Protein AF-A0A817RXG2-F1 (afdb_monomer_lite)

Structure (mmCIF, N/CA/C/O backbone):
data_AF-A0A817RXG2-F1
#
_entry.id   AF-A0A817RXG2-F1
#
loop_
_atom_site.group_PDB
_atom_site.id
_atom_site.type_symbol
_atom_site.label_atom_id
_atom_site.label_alt_id
_atom_site.label_comp_id
_atom_site.label_asym_id
_atom_site.label_entity_id
_atom_site.label_seq_id
_atom_site.pdbx_PDB_ins_code
_atom_site.Cartn_x
_atom_site.Cartn_y
_atom_site.Cartn_z
_atom_site.occupancy
_atom_site.B_iso_or_equiv
_atom_site.auth_seq_id
_atom_site.auth_comp_id
_atom_site.auth_asym_id
_atom_site.auth_atom_id
_atom_site.pdbx_PDB_model_num
ATOM 1 N N . MET A 1 1 ? -12.664 -17.438 9.287 1.00 63.66 1 MET A N 1
ATOM 2 C CA . MET A 1 1 ? -13.249 -16.472 10.241 1.00 63.66 1 MET A CA 1
ATOM 3 C C . MET A 1 1 ? -12.431 -15.195 10.134 1.00 63.66 1 MET A C 1
ATOM 5 O O . MET A 1 1 ? -11.233 -15.250 10.332 1.00 63.66 1 MET A O 1
ATOM 9 N N . SER A 1 2 ? -13.002 -14.074 9.716 1.00 70.88 2 SER A N 1
ATOM 10 C CA . SER A 1 2 ? -12.225 -12.844 9.465 1.00 70.88 2 SER A CA 1
ATOM 11 C C . SER A 1 2 ? -11.629 -12.219 10.737 1.00 70.88 2 SER A C 1
ATOM 13 O O . SER A 1 2 ? -12.111 -12.472 11.840 1.00 70.88 2 SER A O 1
ATOM 15 N N . VAL A 1 3 ? -10.661 -11.304 10.587 1.00 73.81 3 VAL A N 1
ATOM 16 C CA . VAL A 1 3 ? -10.148 -10.467 11.698 1.00 73.81 3 VAL A CA 1
ATOM 17 C C . VAL A 1 3 ? -11.273 -9.735 12.415 1.00 73.81 3 VAL A C 1
ATOM 19 O O . VAL A 1 3 ? -11.283 -9.649 13.637 1.00 73.81 3 VAL A O 1
ATOM 22 N N . VAL A 1 4 ? -12.250 -9.228 11.665 1.00 73.88 4 VAL A N 1
ATOM 23 C CA . VAL A 1 4 ? -13.383 -8.489 12.227 1.00 73.88 4 VAL A CA 1
ATOM 24 C C . VAL A 1 4 ? -14.253 -9.406 13.085 1.00 73.88 4 VAL A C 1
ATOM 26 O O . VAL A 1 4 ? -14.664 -9.011 14.171 1.00 73.88 4 VAL A O 1
ATOM 29 N N . GLU A 1 5 ? -14.492 -10.642 12.647 1.00 74.94 5 GLU A N 1
ATOM 30 C CA . GLU A 1 5 ? -15.204 -11.657 13.436 1.00 74.94 5 GLU A CA 1
ATOM 31 C C . GLU A 1 5 ? -14.420 -12.036 14.692 1.00 74.94 5 GLU A C 1
ATOM 33 O O . GLU A 1 5 ? -14.991 -12.050 15.774 1.00 74.94 5 GLU A O 1
ATOM 38 N N . ILE A 1 6 ? -13.107 -12.242 14.579 1.00 72.88 6 ILE A N 1
ATOM 39 C CA . ILE A 1 6 ? -12.231 -12.563 15.715 1.00 72.88 6 ILE A CA 1
ATOM 40 C C . ILE A 1 6 ? -12.265 -11.451 16.774 1.00 72.88 6 ILE A C 1
ATOM 42 O O . ILE A 1 6 ? -12.406 -11.724 17.966 1.00 72.88 6 ILE A O 1
ATOM 46 N N . LEU A 1 7 ? -12.169 -10.191 16.342 1.00 73.56 7 LEU A N 1
ATOM 47 C CA . LEU A 1 7 ? -12.175 -9.037 17.240 1.00 73.56 7 LEU A CA 1
ATOM 48 C C . LEU A 1 7 ? -13.570 -8.757 17.831 1.00 73.56 7 LEU A C 1
ATOM 50 O O . LEU A 1 7 ? -13.678 -8.350 18.990 1.00 73.56 7 LEU A O 1
ATOM 54 N N . SER A 1 8 ? -14.637 -8.977 17.054 1.00 70.50 8 SER A N 1
ATOM 55 C CA . SER A 1 8 ? -16.028 -8.726 17.473 1.00 70.50 8 SER A CA 1
ATOM 56 C C . SER A 1 8 ? -16.615 -9.825 18.356 1.00 70.50 8 SER A C 1
ATOM 58 O O . SER A 1 8 ? -17.415 -9.521 19.236 1.00 70.50 8 SER A O 1
ATOM 60 N N . GLN A 1 9 ? -16.189 -11.079 18.182 1.00 66.94 9 GLN A N 1
ATOM 61 C CA . GLN A 1 9 ? -16.577 -12.193 19.053 1.00 66.94 9 GLN A CA 1
ATOM 62 C C . GLN A 1 9 ? -15.950 -12.102 20.444 1.00 66.94 9 GLN A C 1
ATOM 64 O O . GLN A 1 9 ? -16.312 -12.882 21.320 1.00 66.94 9 GLN A O 1
ATOM 69 N N . GLY A 1 10 ? -15.049 -11.137 20.660 1.00 55.47 10 GLY A N 1
ATOM 70 C CA . GLY A 1 10 ? -14.578 -10.778 21.983 1.00 55.47 10 GLY A CA 1
ATOM 71 C C . GLY A 1 10 ? -14.033 -11.983 22.730 1.00 55.47 10 GLY A C 1
ATOM 72 O O . GLY A 1 10 ? -14.459 -12.253 23.852 1.00 55.47 10 GLY A O 1
ATOM 73 N N . THR A 1 11 ? -13.093 -12.722 22.129 1.00 51.00 11 THR A N 1
ATOM 74 C CA . THR A 1 11 ? -12.306 -13.647 22.943 1.00 51.00 11 THR A CA 1
ATOM 75 C C . THR A 1 11 ? -11.701 -12.800 24.059 1.00 51.00 11 THR A C 1
ATOM 77 O O . THR A 1 11 ? -10.964 -11.846 23.800 1.00 51.00 11 THR A O 1
ATOM 80 N N . HIS A 1 12 ? -12.083 -13.081 25.310 1.00 51.25 12 HIS A N 1
ATOM 81 C CA . HIS A 1 12 ? -11.651 -12.312 26.484 1.00 51.25 12 HIS A CA 1
ATOM 82 C C . HIS A 1 12 ? -10.134 -12.068 26.485 1.00 51.25 12 HIS A C 1
ATOM 84 O O . HIS A 1 12 ? -9.667 -11.038 26.956 1.00 51.25 12 HIS A O 1
ATOM 90 N N . TYR A 1 13 ? -9.392 -12.990 25.874 1.00 51.97 13 TYR A N 1
ATOM 91 C CA . TYR A 1 13 ? -7.957 -12.945 25.663 1.00 51.97 13 TYR A CA 1
ATOM 92 C C . TYR A 1 13 ? -7.472 -11.789 24.765 1.00 51.97 13 TYR A C 1
ATOM 94 O O . TYR A 1 13 ? -6.512 -11.114 25.120 1.00 51.97 13 TYR A O 1
ATOM 102 N N . ILE A 1 14 ? -8.121 -11.495 23.629 1.00 57.84 14 ILE A N 1
ATOM 103 C CA . ILE A 1 14 ? -7.637 -10.451 22.702 1.00 57.84 14 ILE A CA 1
ATOM 104 C C . ILE A 1 14 ? -7.879 -9.050 23.270 1.00 57.84 14 ILE A C 1
ATOM 106 O O . ILE A 1 14 ? -6.982 -8.214 23.210 1.00 57.84 14 ILE A O 1
ATOM 110 N N . HIS A 1 15 ? -9.034 -8.804 23.898 1.00 60.81 15 HIS A N 1
ATOM 111 C CA . HIS A 1 15 ? -9.311 -7.519 24.565 1.00 60.81 15 HIS A CA 1
ATOM 112 C C . HIS A 1 15 ? -8.449 -7.297 25.816 1.00 60.81 15 HIS A C 1
ATOM 114 O O . HIS A 1 15 ? -8.195 -6.155 26.184 1.00 60.81 15 HIS A O 1
ATOM 120 N N . GLN A 1 16 ? -7.954 -8.367 26.449 1.00 57.22 16 GLN A N 1
ATOM 121 C CA . GLN A 1 16 ? -6.969 -8.272 27.534 1.00 57.22 16 GLN A CA 1
ATOM 122 C C . GLN A 1 16 ? -5.559 -7.924 27.032 1.00 57.22 16 GLN A C 1
ATOM 124 O O . GLN A 1 16 ? -4.793 -7.301 27.763 1.00 57.22 16 GLN A O 1
ATOM 129 N N . ILE A 1 17 ? -5.209 -8.310 25.800 1.00 58.75 17 ILE A N 1
ATOM 130 C CA . ILE A 1 17 ? -3.861 -8.129 25.236 1.00 58.75 17 ILE A CA 1
ATOM 131 C C . ILE A 1 17 ? -3.754 -6.855 24.392 1.00 58.75 17 ILE A C 1
ATOM 133 O O . ILE A 1 17 ? -2.687 -6.237 24.346 1.00 58.75 17 ILE A O 1
ATOM 137 N N . ILE A 1 18 ? -4.845 -6.455 23.735 1.00 67.25 18 ILE A N 1
ATOM 138 C CA . ILE A 1 18 ? -4.907 -5.276 22.870 1.00 67.25 18 ILE A CA 1
ATOM 139 C C . ILE A 1 18 ? -6.150 -4.431 23.206 1.00 67.25 18 ILE A C 1
ATOM 141 O O . ILE A 1 18 ? -7.104 -4.366 22.428 1.00 67.25 18 ILE A O 1
ATOM 145 N N . PRO A 1 19 ? -6.167 -3.784 24.384 1.00 60.75 19 PRO A N 1
ATOM 146 C CA . PRO A 1 19 ? -7.357 -3.125 24.922 1.00 60.75 19 PRO A CA 1
ATOM 147 C C . PRO A 1 19 ? -7.828 -1.900 24.120 1.00 60.75 19 PRO A C 1
ATOM 149 O O . PRO A 1 19 ? -8.935 -1.415 24.354 1.00 60.75 19 PRO A O 1
ATOM 152 N N . ALA A 1 20 ? -7.020 -1.381 23.188 1.00 66.00 20 ALA A N 1
ATOM 153 C CA . ALA A 1 20 ? -7.301 -0.134 22.479 1.00 66.00 20 ALA A CA 1
ATOM 154 C C . ALA A 1 20 ? -7.710 -0.293 21.001 1.00 66.00 20 ALA A C 1
ATOM 156 O O . ALA A 1 20 ? -7.985 0.729 20.364 1.00 66.00 20 ALA A O 1
ATOM 157 N N . ILE A 1 21 ? -7.810 -1.515 20.443 1.00 73.56 21 ILE A N 1
ATOM 158 C CA . ILE A 1 21 ? -8.255 -1.670 19.044 1.00 73.56 21 ILE A CA 1
ATOM 159 C C . ILE A 1 21 ? -9.706 -1.207 18.923 1.00 73.56 21 ILE A C 1
ATOM 161 O O . ILE A 1 21 ? -10.646 -1.860 19.379 1.00 73.56 21 ILE A O 1
ATOM 165 N N . LYS A 1 22 ? -9.892 -0.087 18.228 1.00 77.56 22 LYS A N 1
ATOM 166 C CA . LYS A 1 22 ? -11.211 0.424 17.860 1.00 77.56 22 LYS A CA 1
ATOM 167 C C . LYS A 1 22 ? -11.508 0.085 16.407 1.00 77.56 22 LYS A C 1
ATOM 169 O O . LYS A 1 22 ? -10.700 0.372 15.523 1.00 77.56 22 LYS A O 1
ATOM 174 N N . ILE A 1 23 ? -12.688 -0.487 16.173 1.00 81.06 23 ILE A N 1
ATOM 175 C CA . ILE A 1 23 ? -13.183 -0.854 14.843 1.00 81.06 23 ILE A CA 1
ATOM 176 C C . ILE A 1 23 ? -14.171 0.206 14.361 1.00 81.06 23 ILE A C 1
ATOM 178 O O . ILE A 1 23 ? -15.123 0.554 15.060 1.00 81.06 23 ILE A O 1
ATOM 182 N N . TYR A 1 24 ? -13.981 0.682 13.135 1.00 83.38 24 TYR A N 1
ATOM 183 C CA . TYR A 1 24 ? -14.831 1.678 12.501 1.00 83.38 24 TYR A CA 1
ATOM 184 C C . TYR A 1 24 ? -15.329 1.194 11.144 1.00 83.38 24 TYR A C 1
ATOM 186 O O . TYR A 1 24 ? -14.600 0.601 10.355 1.00 83.38 24 TYR A O 1
ATOM 194 N N . TYR A 1 25 ? -16.577 1.535 10.836 1.00 83.69 25 TYR A N 1
ATOM 195 C CA . TYR A 1 25 ? -17.218 1.222 9.555 1.00 83.69 25 TYR A CA 1
ATOM 196 C C . TYR A 1 25 ? -16.930 2.262 8.463 1.00 83.69 25 TYR A C 1
ATOM 198 O O . TYR A 1 25 ? -17.171 2.017 7.285 1.00 83.69 25 TYR A O 1
ATOM 206 N N . LYS A 1 26 ? -16.467 3.457 8.851 1.00 83.88 26 LYS A N 1
ATOM 207 C CA . LYS A 1 26 ? -16.169 4.572 7.945 1.00 83.88 26 LYS A CA 1
ATOM 208 C C . LYS A 1 26 ? -14.858 5.228 8.358 1.00 83.88 26 LYS A C 1
ATOM 210 O O . LYS A 1 26 ? -14.721 5.602 9.523 1.00 83.88 26 LYS A O 1
ATOM 215 N N . LEU A 1 27 ? -13.962 5.455 7.395 1.00 82.25 27 LEU A N 1
ATOM 216 C CA . LEU A 1 27 ? -12.679 6.128 7.622 1.00 82.25 27 LEU A CA 1
ATOM 217 C C . LEU A 1 27 ? -12.860 7.489 8.306 1.00 82.25 27 LEU A C 1
ATOM 219 O O . LEU A 1 27 ? -12.191 7.779 9.287 1.00 82.25 27 LEU A O 1
ATOM 223 N N . ASN A 1 28 ? -13.840 8.286 7.869 1.00 84.44 28 ASN A N 1
ATOM 224 C CA . ASN A 1 28 ? -14.101 9.603 8.460 1.00 84.44 28 ASN A CA 1
ATOM 225 C C . ASN A 1 28 ? -14.441 9.542 9.957 1.00 84.44 28 ASN A C 1
ATOM 227 O O . ASN A 1 28 ? -14.138 10.484 10.682 1.00 84.44 28 ASN A O 1
ATOM 231 N N . ASN A 1 29 ? -15.062 8.458 10.432 1.00 83.88 29 ASN A N 1
ATOM 232 C CA . ASN A 1 29 ? -15.354 8.299 11.858 1.00 83.88 29 ASN A CA 1
ATOM 233 C C . ASN A 1 29 ? -14.073 8.001 12.642 1.00 83.88 29 ASN A C 1
ATOM 235 O O . ASN A 1 29 ? -13.881 8.558 13.720 1.00 83.88 29 ASN A O 1
ATOM 239 N N . LEU A 1 30 ? -13.194 7.169 12.075 1.00 83.31 30 LEU A N 1
ATOM 240 C CA . LEU A 1 30 ? -11.881 6.886 12.642 1.00 83.31 30 LEU A CA 1
ATOM 241 C C . LEU A 1 30 ? -11.038 8.160 12.711 1.00 83.31 30 LEU A C 1
ATOM 243 O O . LEU A 1 30 ? -10.547 8.498 13.783 1.00 83.31 30 LEU A O 1
ATOM 247 N N . LEU A 1 31 ? -10.922 8.894 11.600 1.00 82.00 31 LEU A N 1
ATOM 248 C CA . LEU A 1 31 ? -10.118 10.117 11.526 1.00 82.00 31 LEU A CA 1
ATOM 249 C C . LEU A 1 31 ? -10.626 11.186 12.501 1.00 82.00 31 LEU A C 1
ATOM 251 O O . LEU A 1 31 ? -9.832 11.798 13.207 1.00 82.00 31 LEU A O 1
ATOM 255 N N . LYS A 1 32 ? -11.951 11.363 12.614 1.00 82.31 32 LYS A N 1
ATOM 256 C CA . LYS A 1 32 ? -12.545 12.241 13.636 1.00 82.31 32 LYS A CA 1
ATOM 257 C C . LYS A 1 32 ? -12.171 11.802 15.048 1.00 82.31 32 LYS A C 1
ATOM 259 O O . LYS A 1 32 ? -11.791 12.648 15.849 1.00 82.31 32 LYS A O 1
ATOM 264 N N . ASN A 1 33 ? -12.253 10.503 15.346 1.00 77.88 33 ASN A N 1
ATOM 265 C CA . ASN A 1 33 ? -11.861 10.005 16.659 1.00 77.88 33 ASN A CA 1
ATOM 266 C C . ASN A 1 33 ? -10.369 10.259 16.923 1.00 77.88 33 ASN A C 1
ATOM 268 O O . ASN A 1 33 ? -10.046 10.752 17.997 1.00 77.88 33 ASN A O 1
ATOM 272 N N . MET A 1 34 ? -9.482 9.987 15.959 1.00 76.12 34 MET A N 1
ATOM 273 C CA . MET A 1 34 ? -8.044 10.252 16.095 1.00 76.12 34 MET A CA 1
ATOM 274 C C . MET A 1 34 ? -7.769 11.721 16.427 1.00 76.12 34 MET A C 1
ATOM 276 O O . MET A 1 34 ? -7.084 11.993 17.407 1.00 76.12 34 MET A O 1
ATOM 280 N N . LEU A 1 35 ? -8.390 12.658 15.700 1.00 74.75 35 LEU A N 1
ATOM 281 C CA . LEU A 1 35 ? -8.283 14.099 15.971 1.00 74.75 35 LEU A CA 1
ATOM 282 C C . LEU A 1 35 ? -8.724 14.473 17.395 1.00 74.75 35 LEU A C 1
ATOM 284 O O . LEU A 1 35 ? -8.132 15.359 18.000 1.00 74.75 35 LEU A O 1
ATOM 288 N N . THR A 1 36 ? -9.732 13.794 17.949 1.00 72.00 36 THR A N 1
ATOM 289 C CA . THR A 1 36 ? -10.206 14.044 19.323 1.00 72.00 36 THR A CA 1
ATOM 290 C C . THR A 1 36 ? -9.386 13.342 20.408 1.00 72.00 36 THR A C 1
ATOM 292 O O . THR A 1 36 ? -9.370 13.802 21.546 1.00 72.00 36 THR A O 1
ATOM 295 N N . THR A 1 37 ? -8.711 12.234 20.087 1.00 66.06 37 THR A N 1
ATOM 296 C CA . THR A 1 37 ? -7.901 11.455 21.041 1.00 66.06 37 THR A CA 1
ATOM 297 C C . THR A 1 37 ? -6.416 11.820 21.030 1.00 66.06 37 THR A C 1
ATOM 299 O O . THR A 1 37 ? -5.689 11.351 21.901 1.00 66.06 37 THR A O 1
ATOM 302 N N . HIS A 1 38 ? -5.971 12.681 20.107 1.00 54.41 38 HIS A N 1
ATOM 303 C CA . HIS A 1 38 ? -4.581 13.144 19.961 1.00 54.41 38 HIS A CA 1
ATOM 304 C C . HIS A 1 38 ? -4.012 13.944 21.153 1.00 54.41 38 HIS A C 1
ATOM 306 O O . HIS A 1 38 ? -2.885 14.417 21.080 1.00 54.41 38 HIS A O 1
ATOM 312 N N . ASN A 1 39 ? -4.733 14.041 22.275 1.00 50.69 39 ASN A N 1
ATOM 313 C CA . ASN A 1 39 ? -4.159 14.486 23.549 1.00 50.69 39 ASN A CA 1
ATOM 314 C C . ASN A 1 39 ? -3.262 13.423 24.219 1.00 50.69 39 ASN A C 1
ATOM 316 O O . ASN A 1 39 ? -2.614 13.737 25.210 1.00 50.69 39 ASN A O 1
ATOM 320 N N . ASN A 1 40 ? -3.206 12.192 23.692 1.00 52.00 40 ASN A N 1
ATOM 321 C CA . ASN A 1 40 ? -2.292 11.145 24.153 1.00 52.00 40 ASN A CA 1
ATOM 322 C C . ASN A 1 40 ? -1.223 10.869 23.078 1.00 52.00 40 ASN A C 1
ATOM 324 O O . ASN A 1 40 ? -1.558 10.571 21.934 1.00 52.00 40 ASN A O 1
ATOM 328 N N . GLU A 1 41 ? 0.050 10.954 23.468 1.00 53.66 41 GLU A N 1
ATOM 329 C CA . GLU A 1 41 ? 1.287 10.934 22.659 1.00 53.66 41 GLU A CA 1
ATOM 330 C C . GLU A 1 41 ? 1.599 9.611 21.914 1.00 53.66 41 GLU A C 1
ATOM 332 O O . GLU A 1 41 ? 2.762 9.272 21.708 1.00 53.66 41 GLU A O 1
ATOM 337 N N . GLN A 1 42 ? 0.602 8.813 21.531 1.00 63.09 42 GLN A N 1
ATOM 338 C CA . GLN A 1 42 ? 0.838 7.543 20.838 1.00 63.09 42 GLN A CA 1
ATOM 339 C C . GLN A 1 42 ? 0.677 7.686 19.322 1.00 63.09 42 GLN A C 1
ATOM 341 O O . GLN A 1 42 ? -0.379 8.098 18.835 1.00 63.09 42 GLN A O 1
ATOM 346 N N . ASP A 1 43 ? 1.717 7.289 18.583 1.00 73.81 43 ASP A N 1
ATOM 347 C CA . ASP A 1 43 ? 1.723 7.185 17.120 1.00 73.81 43 ASP A CA 1
ATOM 348 C C . ASP A 1 43 ? 0.768 6.070 16.663 1.00 73.81 43 ASP A C 1
ATOM 350 O O . ASP A 1 43 ? 1.127 4.895 16.527 1.00 73.81 43 ASP A O 1
ATOM 354 N N . LEU A 1 44 ? -0.493 6.444 16.462 1.00 78.81 44 LEU A N 1
ATOM 355 C CA . LEU A 1 44 ? -1.529 5.564 15.937 1.00 78.81 44 LEU A CA 1
ATOM 356 C C . LEU A 1 44 ? -1.396 5.420 14.417 1.00 78.81 44 LEU A C 1
ATOM 358 O O . LEU A 1 44 ? -1.276 6.403 13.685 1.00 78.81 44 LEU A O 1
ATOM 362 N N . ILE A 1 45 ? -1.505 4.183 13.945 1.00 83.81 45 ILE A N 1
ATOM 363 C CA . ILE A 1 45 ? -1.627 3.819 12.537 1.00 83.81 45 ILE A CA 1
ATOM 364 C C . ILE A 1 45 ? -3.061 3.404 12.210 1.00 83.81 45 ILE A C 1
ATOM 366 O O . ILE A 1 45 ? -3.836 2.970 13.071 1.00 83.81 45 ILE A O 1
ATOM 370 N N . VAL A 1 46 ? -3.401 3.521 10.927 1.00 86.62 46 VAL A N 1
ATOM 371 C CA . VAL A 1 46 ? -4.702 3.127 10.395 1.00 86.62 46 VAL A CA 1
ATOM 372 C C . VAL A 1 46 ? -4.525 1.938 9.466 1.00 86.62 46 VAL A C 1
ATOM 374 O O . VAL A 1 46 ? -3.780 1.994 8.489 1.00 86.62 46 VAL A O 1
ATOM 377 N N . VAL A 1 47 ? -5.241 0.860 9.764 1.00 89.19 47 VAL A N 1
ATOM 378 C CA . VAL A 1 47 ? -5.210 -0.381 8.986 1.00 89.19 47 VAL A CA 1
ATOM 379 C C . VAL A 1 47 ? -6.633 -0.739 8.588 1.00 89.19 47 VAL A C 1
ATOM 381 O O . VAL A 1 47 ? -7.569 -0.524 9.353 1.00 89.19 47 VAL A O 1
ATOM 384 N N . THR A 1 48 ? -6.826 -1.288 7.395 1.00 89.81 48 THR A N 1
ATOM 385 C CA . THR A 1 48 ? -8.101 -1.895 7.011 1.00 89.81 48 THR A CA 1
ATOM 386 C C . THR A 1 48 ? -8.036 -3.403 7.114 1.00 89.81 48 THR A C 1
ATOM 388 O O . THR A 1 48 ? -7.048 -4.005 6.716 1.00 89.81 48 THR A O 1
ATOM 391 N N . ALA A 1 49 ? -9.103 -4.004 7.628 1.00 86.00 49 ALA A N 1
ATOM 392 C CA . ALA A 1 49 ? -9.311 -5.441 7.646 1.00 86.00 49 ALA A CA 1
ATOM 393 C C . ALA A 1 49 ? -10.436 -5.812 6.683 1.00 86.00 49 ALA A C 1
ATOM 395 O O . ALA A 1 49 ? -11.504 -5.187 6.687 1.00 86.00 49 ALA A O 1
ATOM 396 N N . GLU A 1 50 ? -10.195 -6.824 5.859 1.00 82.62 50 GLU A N 1
ATOM 397 C CA . GLU A 1 50 ? -11.178 -7.316 4.902 1.00 82.62 50 GLU A CA 1
ATOM 398 C C . GLU A 1 50 ? -12.141 -8.322 5.546 1.00 82.62 50 GLU A C 1
ATOM 400 O O . GLU A 1 50 ? -11.750 -9.205 6.311 1.00 82.62 50 GLU A O 1
ATOM 405 N N . TYR A 1 51 ? -13.424 -8.174 5.228 1.00 75.56 51 TYR A N 1
ATOM 406 C CA . TYR A 1 51 ? -14.508 -9.038 5.660 1.00 75.56 51 TYR A CA 1
ATOM 407 C C . TYR A 1 51 ? -15.263 -9.587 4.452 1.00 75.56 51 TYR A C 1
ATOM 409 O O . TYR A 1 51 ? -15.750 -8.818 3.614 1.00 75.56 51 TYR A O 1
ATOM 417 N N . ASN A 1 52 ? -15.377 -10.917 4.384 1.00 69.00 52 ASN A N 1
ATOM 418 C CA . ASN A 1 52 ? -16.071 -11.650 3.321 1.00 69.00 52 ASN A CA 1
ATOM 419 C C . ASN A 1 52 ? -15.690 -11.178 1.906 1.00 69.00 52 ASN A C 1
ATOM 421 O O . ASN A 1 52 ? -16.555 -11.024 1.047 1.00 69.00 52 ASN A O 1
ATOM 425 N N . ASN A 1 53 ? -14.398 -10.913 1.688 1.00 68.38 53 ASN A N 1
ATOM 426 C CA . ASN A 1 53 ? -13.799 -10.505 0.411 1.00 68.38 53 ASN A CA 1
ATOM 427 C C . ASN A 1 53 ? -14.408 -9.246 -0.245 1.00 68.38 53 ASN A C 1
ATOM 429 O O . ASN A 1 53 ? -14.328 -9.080 -1.462 1.00 68.38 53 ASN A O 1
ATOM 433 N N . GLN A 1 54 ? -15.105 -8.393 0.521 1.00 71.31 54 GLN A N 1
ATOM 434 C CA . GLN A 1 54 ? -15.831 -7.244 -0.044 1.00 71.31 54 GLN A CA 1
ATOM 435 C C . GLN A 1 54 ? -15.893 -6.030 0.884 1.00 71.31 54 GLN A C 1
ATOM 437 O O . GLN A 1 54 ? -15.710 -4.896 0.439 1.00 71.31 54 GLN A O 1
ATOM 442 N N . LYS A 1 55 ? -16.181 -6.227 2.175 1.00 80.75 55 LYS A N 1
ATOM 443 C CA . LYS A 1 55 ? -16.340 -5.112 3.120 1.00 80.75 55 LYS A CA 1
ATOM 444 C C . LYS A 1 55 ? -15.033 -4.855 3.849 1.00 80.75 55 LYS A C 1
ATOM 446 O O . LYS A 1 55 ? -14.441 -5.778 4.389 1.00 80.75 55 LYS A O 1
ATOM 451 N N . ARG A 1 56 ? -14.604 -3.595 3.912 1.00 84.00 56 ARG A N 1
ATOM 452 C CA . ARG A 1 56 ? -13.421 -3.188 4.679 1.00 84.00 56 ARG A CA 1
ATOM 453 C C . ARG A 1 56 ? -13.833 -2.459 5.946 1.00 84.00 56 ARG A C 1
ATOM 455 O O . ARG A 1 56 ? -14.691 -1.579 5.916 1.00 84.00 56 ARG A O 1
ATOM 462 N N . TYR A 1 57 ? -13.196 -2.832 7.043 1.00 86.38 57 TYR A N 1
ATOM 463 C CA . TYR A 1 57 ? -13.342 -2.206 8.348 1.00 86.38 57 TYR A CA 1
ATOM 464 C C . TYR A 1 57 ? -12.041 -1.504 8.684 1.00 86.38 57 TYR A C 1
ATOM 466 O O . TYR A 1 57 ? -10.977 -1.994 8.325 1.00 86.38 57 TYR A O 1
ATOM 474 N N . PHE A 1 58 ? -12.116 -0.369 9.365 1.00 87.31 58 PHE A N 1
ATOM 475 C CA . PHE A 1 58 ? -10.944 0.416 9.722 1.00 87.31 58 PHE A CA 1
ATOM 476 C C . PHE A 1 58 ? -10.586 0.173 11.181 1.00 87.31 58 PHE A C 1
ATOM 478 O O . PHE A 1 58 ? -11.448 0.236 12.057 1.00 87.31 58 PHE A O 1
ATOM 485 N N . LEU A 1 59 ? -9.314 -0.086 11.429 1.00 88.00 59 LEU A N 1
ATOM 486 C CA . LEU A 1 59 ? -8.727 -0.309 12.734 1.00 88.00 59 LEU A CA 1
ATOM 487 C C . LEU A 1 59 ? -7.791 0.859 13.040 1.00 88.00 59 LEU A C 1
ATOM 489 O O . LEU A 1 59 ? -7.005 1.265 12.185 1.00 88.00 59 LEU A O 1
ATOM 493 N N . SER A 1 60 ? -7.886 1.385 14.258 1.00 86.31 60 SER A N 1
ATOM 494 C CA . SER A 1 60 ? -6.916 2.330 14.817 1.00 86.31 60 SER A CA 1
ATOM 495 C C . SER A 1 60 ? -6.157 1.620 15.925 1.00 86.31 60 SER A C 1
ATOM 497 O O . SER A 1 60 ? -6.790 1.108 16.850 1.00 86.31 60 SER A O 1
ATOM 499 N N . LEU A 1 61 ? -4.834 1.586 15.816 1.00 86.69 61 LEU A N 1
ATOM 500 C CA . LEU A 1 61 ? -3.943 0.899 16.748 1.00 86.69 61 LEU A CA 1
ATOM 501 C C . LEU A 1 61 ? -2.518 1.445 16.620 1.00 86.69 61 LEU A C 1
ATOM 503 O O . LEU A 1 61 ? -2.206 2.123 15.649 1.00 86.69 61 LEU A O 1
ATOM 507 N N . THR A 1 62 ? -1.647 1.153 17.571 1.00 85.75 62 THR A N 1
ATOM 508 C CA . THR A 1 62 ? -0.204 1.421 17.466 1.00 85.75 62 THR A CA 1
ATOM 509 C C . THR A 1 62 ? 0.507 0.341 16.641 1.00 85.75 62 THR A C 1
ATOM 511 O O . THR A 1 62 ? -0.035 -0.741 16.393 1.00 85.75 62 THR A O 1
ATOM 514 N N . PHE A 1 63 ? 1.749 0.602 16.224 1.00 84.69 63 PHE A N 1
ATOM 515 C CA . PHE A 1 63 ? 2.550 -0.394 15.503 1.00 84.69 63 PHE A CA 1
ATOM 516 C C . PHE A 1 63 ? 2.808 -1.663 16.340 1.00 84.69 63 PHE A C 1
ATOM 518 O O . PHE A 1 63 ? 2.688 -2.775 15.828 1.00 84.69 63 PHE A O 1
ATOM 525 N N . ASP A 1 64 ? 3.069 -1.521 17.641 1.00 86.06 64 ASP A N 1
ATOM 526 C CA . ASP A 1 64 ? 3.279 -2.662 18.544 1.00 86.06 64 ASP A CA 1
ATOM 527 C C . ASP A 1 64 ? 2.024 -3.528 18.684 1.00 86.06 64 ASP A C 1
ATOM 529 O O . ASP A 1 64 ? 2.092 -4.760 18.713 1.00 86.06 64 ASP A O 1
ATOM 533 N N . GLU A 1 65 ? 0.853 -2.896 18.744 1.00 86.88 65 GLU A N 1
ATOM 534 C CA . GLU A 1 65 ? -0.429 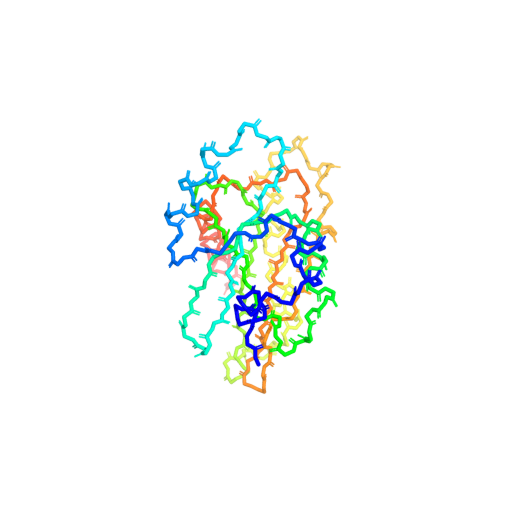-3.596 18.754 1.00 86.88 65 GLU A CA 1
ATOM 535 C C . GLU A 1 65 ? -0.683 -4.335 17.436 1.00 86.88 65 GLU A C 1
ATOM 537 O O . GLU A 1 65 ? -1.250 -5.429 17.458 1.00 86.88 65 GLU A O 1
ATOM 542 N N . LEU A 1 66 ? -0.208 -3.804 16.303 1.00 87.81 66 LEU A N 1
ATOM 543 C CA . LEU A 1 66 ? -0.322 -4.470 15.004 1.00 87.81 66 LEU A CA 1
ATOM 544 C C . LEU A 1 66 ? 0.534 -5.730 14.982 1.00 87.81 66 LEU A C 1
ATOM 546 O O . LEU A 1 66 ? 0.062 -6.782 14.557 1.00 87.81 66 LEU A O 1
ATOM 550 N N . LEU A 1 67 ? 1.775 -5.643 15.463 1.00 88.62 67 LEU A N 1
ATOM 551 C CA . LEU A 1 67 ? 2.670 -6.795 15.538 1.00 88.62 67 LEU A CA 1
ATOM 552 C C . LEU A 1 67 ? 2.100 -7.890 16.444 1.00 88.62 67 LEU A C 1
ATOM 554 O O . LEU A 1 67 ? 2.107 -9.062 16.063 1.00 88.62 67 LEU A O 1
ATOM 558 N N . LYS A 1 68 ? 1.543 -7.516 17.603 1.00 87.62 68 LYS A N 1
ATOM 559 C CA . LYS A 1 68 ? 0.835 -8.454 18.485 1.00 87.62 68 LYS A CA 1
ATOM 560 C C . LYS A 1 68 ? -0.349 -9.091 17.764 1.00 87.62 68 LYS A C 1
ATOM 562 O O . LYS A 1 68 ? -0.455 -10.313 17.748 1.00 87.62 68 LYS A O 1
ATOM 567 N N . LEU A 1 69 ? -1.203 -8.292 17.122 1.00 86.00 69 LEU A N 1
ATOM 568 C CA . LEU A 1 69 ? -2.355 -8.790 16.370 1.00 86.00 69 LEU A CA 1
ATOM 569 C C . LEU A 1 69 ? -1.927 -9.789 15.284 1.00 86.00 69 LEU A C 1
ATOM 571 O O . LEU A 1 69 ? -2.470 -10.888 15.211 1.00 86.00 69 LEU A O 1
ATOM 575 N N . LEU A 1 70 ? -0.918 -9.446 14.481 1.00 86.81 70 LEU A N 1
ATOM 576 C CA . LEU A 1 70 ? -0.378 -10.318 13.438 1.00 86.81 70 LEU A CA 1
ATOM 577 C C . LEU A 1 70 ? 0.196 -11.620 14.006 1.00 86.81 70 LEU A C 1
ATOM 579 O O . LEU A 1 70 ? 0.059 -12.659 13.366 1.00 86.81 70 LEU A O 1
ATOM 583 N N . HIS A 1 71 ? 0.804 -11.586 15.193 1.00 85.94 71 HIS A N 1
ATOM 584 C CA . HIS A 1 71 ? 1.309 -12.784 15.862 1.00 85.94 71 HIS A CA 1
ATOM 585 C C . HIS A 1 71 ? 0.181 -13.755 16.250 1.00 85.94 71 HIS A C 1
ATOM 587 O O . HIS A 1 71 ? 0.341 -14.961 16.079 1.00 85.94 71 HIS A O 1
ATOM 593 N N . PHE A 1 72 ? -0.966 -13.244 16.711 1.00 83.44 72 PHE A N 1
ATOM 594 C CA . PHE A 1 72 ? -2.112 -14.071 17.116 1.00 83.44 72 PHE A CA 1
ATOM 595 C C . PHE A 1 72 ? -2.975 -14.566 15.954 1.00 83.44 72 PHE A C 1
ATOM 597 O O . PHE A 1 72 ? -3.648 -15.586 16.084 1.00 83.44 72 PHE A O 1
ATOM 604 N N . LEU A 1 73 ? -2.996 -13.850 14.830 1.00 82.94 73 LEU A N 1
ATOM 605 C CA . LEU A 1 73 ? -3.796 -14.245 13.676 1.00 82.94 73 LEU A CA 1
ATOM 606 C C . LEU A 1 73 ? -3.127 -15.385 12.906 1.00 82.94 73 LEU A C 1
ATOM 608 O O . LEU A 1 73 ? -1.946 -15.307 12.557 1.00 82.94 73 LEU A O 1
ATOM 612 N N . GLU A 1 74 ? -3.909 -16.402 12.545 1.00 80.69 74 GLU A N 1
ATOM 613 C CA . GLU A 1 74 ? -3.502 -17.370 11.524 1.00 80.69 74 GLU A CA 1
ATOM 614 C C . GLU A 1 74 ? -3.236 -16.656 10.186 1.00 80.69 74 GLU A C 1
ATOM 616 O O . GLU A 1 74 ? -3.937 -15.689 9.873 1.00 80.69 74 GLU A O 1
ATOM 621 N N . PRO A 1 75 ? -2.271 -17.116 9.366 1.00 81.94 75 PRO A N 1
ATOM 622 C CA . PRO A 1 75 ? -1.927 -16.466 8.097 1.00 81.94 75 PRO A CA 1
ATOM 623 C C . PRO A 1 75 ? -3.121 -16.212 7.165 1.00 81.94 75 PRO A C 1
ATOM 625 O O . PRO A 1 75 ? -3.211 -15.142 6.569 1.00 81.94 75 PRO A O 1
ATOM 628 N N . SER A 1 76 ? -4.072 -17.148 7.102 1.00 79.50 76 SER A N 1
ATOM 629 C CA . SER A 1 76 ? -5.317 -17.056 6.319 1.00 79.50 76 SER A CA 1
ATOM 630 C C . SER A 1 76 ? -6.233 -15.900 6.733 1.00 79.50 76 SER A C 1
ATOM 632 O O . SER A 1 76 ? -7.121 -15.510 5.979 1.00 79.50 76 SER A O 1
ATOM 634 N N . HIS A 1 77 ? -6.026 -15.343 7.925 1.00 78.56 77 HIS A N 1
ATOM 635 C CA . HIS A 1 77 ? -6.793 -14.233 8.466 1.00 78.56 77 HIS A CA 1
ATOM 636 C C . HIS A 1 77 ? -5.994 -12.922 8.457 1.00 78.56 77 HIS A C 1
ATOM 638 O O . HIS A 1 77 ? -6.478 -11.929 8.974 1.00 78.56 77 HIS A O 1
ATOM 644 N N . ARG A 1 78 ? -4.790 -12.853 7.875 1.00 83.62 78 ARG A N 1
ATOM 645 C CA . ARG A 1 78 ? -3.946 -11.637 7.887 1.00 83.62 78 ARG A CA 1
ATOM 646 C C . ARG A 1 78 ? -4.207 -10.682 6.720 1.00 83.62 78 ARG A C 1
ATOM 648 O O . ARG A 1 78 ? -3.312 -9.941 6.325 1.00 83.62 78 ARG A O 1
ATOM 655 N N . THR A 1 79 ? -5.423 -10.666 6.178 1.00 84.81 79 THR A N 1
ATOM 656 C CA . THR A 1 79 ? -5.806 -9.759 5.085 1.00 84.81 79 THR A CA 1
ATOM 657 C C . THR A 1 79 ? -6.030 -8.345 5.622 1.00 84.81 79 THR A C 1
ATOM 659 O O . THR A 1 79 ? -7.158 -7.904 5.869 1.00 84.81 79 THR A O 1
ATOM 662 N N . LEU A 1 80 ? -4.909 -7.670 5.866 1.00 87.06 80 LEU A N 1
ATOM 663 C CA . LEU A 1 80 ? -4.806 -6.328 6.412 1.00 87.06 80 LEU A CA 1
ATOM 664 C C . LEU A 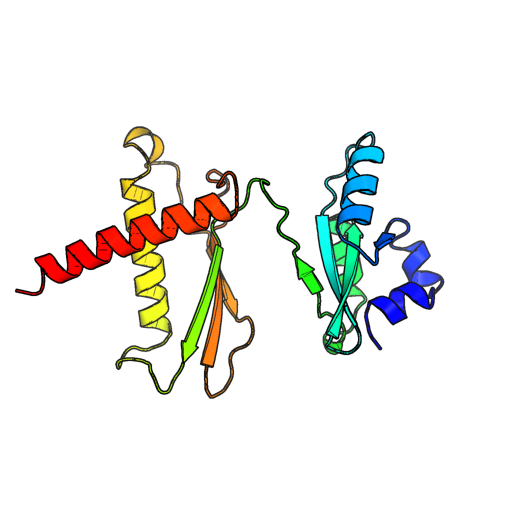1 80 ? -4.086 -5.419 5.412 1.00 87.06 80 LEU A C 1
ATOM 666 O O . LEU A 1 80 ? -3.083 -5.820 4.827 1.00 87.06 80 LEU A O 1
ATOM 670 N N . TYR A 1 81 ? -4.560 -4.184 5.261 1.00 87.12 81 TYR A N 1
ATOM 671 C CA . TYR A 1 81 ? -3.933 -3.189 4.388 1.00 87.12 81 TYR A CA 1
ATOM 672 C C . TYR A 1 81 ? -3.656 -1.902 5.153 1.00 87.12 81 TYR A C 1
ATOM 674 O O . TYR A 1 81 ? -4.539 -1.391 5.845 1.00 87.12 81 TYR A O 1
ATOM 682 N N . GLU A 1 82 ? -2.455 -1.353 4.996 1.00 87.75 82 GLU A N 1
ATOM 683 C CA . GLU A 1 82 ? -2.133 -0.010 5.475 1.00 87.75 82 GLU A CA 1
ATOM 684 C C . GLU A 1 82 ? -3.030 1.024 4.783 1.00 87.75 82 GLU A C 1
ATOM 686 O O . GLU A 1 82 ? -3.242 0.979 3.568 1.00 87.75 82 GLU A O 1
ATOM 691 N N . VAL A 1 83 ? -3.573 1.964 5.556 1.00 87.56 83 VAL A N 1
ATOM 692 C CA . VAL A 1 83 ? -4.290 3.114 5.005 1.00 87.56 83 VAL A CA 1
ATOM 693 C C . VAL A 1 83 ? -3.335 4.288 4.950 1.00 87.56 83 VAL A C 1
ATOM 695 O O . VAL A 1 83 ? -3.009 4.895 5.967 1.00 87.56 83 VAL A O 1
ATOM 698 N N . LEU A 1 84 ? -2.939 4.648 3.735 1.00 84.50 84 LEU A N 1
ATOM 699 C CA . LEU A 1 84 ? -2.195 5.872 3.506 1.00 84.50 84 LEU A CA 1
ATOM 700 C C . LEU A 1 84 ? -3.175 7.051 3.541 1.00 84.50 84 LEU A C 1
ATOM 702 O O . LEU A 1 84 ? -3.998 7.237 2.639 1.00 84.50 84 LEU A O 1
ATOM 706 N N . CYS A 1 85 ? -3.106 7.846 4.603 1.00 81.12 85 CYS A N 1
ATOM 707 C CA . CYS A 1 85 ? -3.944 9.027 4.758 1.00 81.12 85 CYS A CA 1
ATOM 708 C C . CYS A 1 85 ? -3.620 10.083 3.687 1.00 81.12 85 CYS A C 1
ATOM 710 O O . CYS A 1 85 ? -2.483 10.236 3.233 1.00 81.12 85 CYS A O 1
ATOM 712 N N . GLN A 1 86 ? -4.642 10.821 3.250 1.00 81.62 86 GLN A N 1
ATOM 713 C CA . GLN A 1 86 ? -4.429 11.933 2.326 1.00 81.62 86 GLN A CA 1
ATOM 714 C C . GLN A 1 86 ? -3.603 13.026 3.006 1.00 81.62 86 GLN A C 1
ATOM 716 O O . GLN A 1 86 ? -3.799 13.309 4.187 1.00 81.62 86 GLN A O 1
ATOM 721 N N . ASN A 1 87 ? -2.710 13.655 2.240 1.00 82.69 87 ASN A N 1
ATOM 722 C CA . ASN A 1 87 ? -1.868 14.769 2.687 1.00 82.69 87 ASN A CA 1
ATOM 723 C C . ASN A 1 87 ? -0.967 14.450 3.893 1.00 82.69 87 ASN A C 1
ATOM 725 O O . ASN A 1 87 ? -0.557 15.361 4.610 1.00 82.69 87 ASN A O 1
ATOM 729 N N . THR A 1 88 ? -0.663 13.172 4.134 1.00 82.44 88 THR A N 1
ATOM 730 C CA . THR A 1 88 ? 0.313 12.778 5.153 1.00 82.44 88 THR A CA 1
ATOM 731 C C . THR A 1 88 ? 1.657 12.438 4.520 1.00 82.44 88 THR A C 1
ATOM 733 O O . THR A 1 88 ? 1.674 11.705 3.520 1.00 82.44 88 THR A O 1
ATOM 736 N N . PRO A 1 89 ? 2.777 12.873 5.131 1.00 84.38 89 PRO A N 1
ATOM 737 C CA . PRO A 1 89 ? 4.096 12.533 4.636 1.00 84.38 89 PRO A CA 1
ATOM 738 C C . PRO A 1 89 ? 4.309 11.021 4.550 1.00 84.38 89 PRO A C 1
ATOM 740 O O . PRO A 1 89 ? 4.099 10.299 5.524 1.00 84.38 89 PRO A O 1
ATOM 743 N N . CYS A 1 90 ? 4.769 10.539 3.401 1.00 84.25 90 CYS A N 1
ATOM 744 C CA . CYS A 1 90 ? 4.936 9.115 3.122 1.00 84.25 90 CYS A CA 1
ATOM 745 C C . CYS A 1 90 ? 6.285 8.813 2.458 1.00 84.25 90 CYS A C 1
ATOM 747 O O . CYS A 1 90 ? 6.978 9.693 1.940 1.00 84.25 90 CYS A O 1
ATOM 749 N N . LYS A 1 91 ? 6.694 7.545 2.542 1.00 84.94 91 LYS A N 1
ATOM 750 C CA . LYS A 1 91 ? 7.890 7.034 1.861 1.00 84.94 91 LYS A CA 1
ATOM 751 C C . LYS A 1 91 ? 7.604 6.895 0.371 1.00 84.94 91 LYS A C 1
ATOM 753 O O . LYS A 1 91 ? 6.458 6.685 -0.001 1.00 84.94 91 LYS A O 1
ATOM 758 N N . LEU A 1 92 ? 8.639 6.936 -0.464 1.00 82.31 92 LEU A N 1
ATOM 759 C CA . LEU A 1 92 ? 8.496 6.524 -1.857 1.00 82.31 92 LEU A CA 1
ATOM 760 C C . LEU A 1 92 ? 8.180 5.026 -1.903 1.00 82.31 92 LEU A C 1
ATOM 762 O O . LEU A 1 92 ? 8.941 4.212 -1.373 1.00 82.31 92 LEU A O 1
ATOM 766 N N . TYR A 1 93 ? 7.064 4.675 -2.528 1.00 85.56 93 TYR A N 1
ATOM 767 C CA . TYR A 1 93 ? 6.651 3.295 -2.716 1.00 85.56 93 TYR A CA 1
ATOM 768 C C . TYR A 1 93 ? 6.086 3.102 -4.116 1.00 85.56 93 TYR A C 1
ATOM 770 O O . TYR A 1 93 ? 5.597 4.045 -4.740 1.00 85.56 93 TYR A O 1
ATOM 778 N N . PHE A 1 94 ? 6.133 1.862 -4.576 1.00 83.81 94 PHE A N 1
ATOM 779 C CA . PHE A 1 94 ? 5.556 1.445 -5.834 1.00 83.81 94 PHE A CA 1
ATOM 780 C C . PHE A 1 94 ? 4.920 0.074 -5.697 1.00 83.81 94 PHE A C 1
ATOM 782 O O . PHE A 1 94 ? 5.428 -0.785 -4.975 1.00 83.81 94 PHE A O 1
ATOM 789 N N . ASP A 1 95 ? 3.840 -0.111 -6.439 1.00 86.19 95 ASP A N 1
ATOM 790 C CA . ASP A 1 95 ? 3.216 -1.398 -6.692 1.00 86.19 95 ASP A CA 1
ATOM 791 C C . ASP A 1 95 ? 3.371 -1.683 -8.187 1.00 86.19 95 ASP A C 1
ATOM 793 O O . ASP A 1 95 ? 3.012 -0.844 -9.021 1.00 86.19 95 ASP A O 1
ATOM 797 N N . PHE A 1 96 ? 3.995 -2.809 -8.523 1.00 79.38 96 PHE A N 1
ATOM 798 C CA . PHE A 1 96 ? 4.310 -3.169 -9.898 1.00 79.38 96 PHE A CA 1
ATOM 799 C C . PHE A 1 96 ? 3.783 -4.552 -10.235 1.00 79.38 96 PHE A C 1
ATOM 801 O O . PHE A 1 96 ? 4.058 -5.532 -9.544 1.00 79.38 96 PHE A O 1
ATOM 808 N N . ASP A 1 97 ? 3.127 -4.611 -11.389 1.00 83.19 97 ASP A N 1
ATOM 809 C CA . ASP A 1 97 ? 2.610 -5.825 -11.990 1.00 83.19 97 ASP A CA 1
ATOM 810 C C . ASP A 1 97 ? 3.267 -6.059 -13.349 1.00 83.19 97 ASP A C 1
ATOM 812 O O . ASP A 1 97 ? 3.089 -5.277 -14.286 1.00 83.19 97 ASP A O 1
ATOM 816 N N . ILE A 1 98 ? 4.008 -7.159 -13.465 1.00 78.38 98 ILE A N 1
ATOM 817 C CA . ILE A 1 98 ? 4.642 -7.599 -14.708 1.00 78.38 98 ILE A CA 1
ATOM 818 C C . ILE A 1 98 ? 3.882 -8.822 -15.209 1.00 78.38 98 ILE A C 1
ATOM 820 O O . ILE A 1 98 ? 3.960 -9.903 -14.627 1.00 78.38 98 ILE A O 1
ATOM 824 N N . TYR A 1 99 ? 3.128 -8.648 -16.291 1.00 80.06 99 TYR A N 1
ATOM 825 C CA . TYR A 1 99 ? 2.369 -9.730 -16.915 1.00 80.06 99 TYR A CA 1
ATOM 826 C C . TYR A 1 99 ? 3.273 -10.550 -17.834 1.00 80.06 99 TYR A C 1
ATOM 828 O O . TYR A 1 99 ? 3.859 -9.997 -18.766 1.00 80.06 99 TYR A O 1
ATOM 836 N N . VAL A 1 100 ? 3.342 -11.861 -17.595 1.00 75.00 100 VAL A N 1
ATOM 837 C CA . VAL A 1 100 ? 4.260 -12.790 -18.281 1.00 75.00 100 VAL A CA 1
ATOM 838 C C . VAL A 1 100 ? 4.019 -12.810 -19.794 1.00 75.00 100 VAL A C 1
ATOM 840 O O . VAL A 1 100 ? 4.957 -12.796 -20.578 1.00 75.00 100 VAL A O 1
ATOM 843 N N . GLU A 1 101 ? 2.762 -12.749 -20.232 1.00 74.12 101 GLU A N 1
ATOM 844 C CA . GLU A 1 101 ? 2.408 -12.757 -21.663 1.00 74.12 101 GLU A CA 1
ATOM 845 C C . GLU A 1 101 ? 2.801 -11.472 -22.411 1.00 74.12 101 GLU A C 1
ATOM 847 O O . GLU A 1 101 ? 2.789 -11.432 -23.640 1.00 74.12 101 GLU A O 1
ATOM 852 N N . LYS A 1 102 ? 3.107 -10.398 -21.676 1.00 67.88 102 LYS A N 1
ATOM 853 C CA . LYS A 1 102 ? 3.417 -9.071 -22.224 1.00 67.88 102 LYS A CA 1
ATOM 854 C C . LYS A 1 102 ? 4.859 -8.648 -21.954 1.00 67.88 102 LYS A C 1
ATOM 856 O O . LYS A 1 102 ? 5.230 -7.536 -22.333 1.00 67.88 102 LYS A O 1
ATOM 861 N N . SER A 1 103 ? 5.660 -9.475 -21.278 1.00 60.66 103 SER A N 1
ATOM 862 C CA . SER A 1 103 ? 7.040 -9.122 -20.966 1.00 60.66 103 SER A CA 1
ATOM 863 C C . SER A 1 103 ? 7.906 -9.222 -22.223 1.00 60.66 103 SER A C 1
ATOM 865 O O . SER A 1 103 ? 8.019 -10.255 -22.879 1.00 60.66 103 SER A O 1
ATOM 867 N N . PHE A 1 104 ? 8.511 -8.093 -22.580 1.00 58.69 104 PHE A N 1
ATOM 868 C CA . PHE A 1 104 ? 9.392 -7.939 -23.731 1.00 58.69 104 PHE A CA 1
ATOM 869 C C . PHE A 1 104 ? 10.740 -8.621 -23.474 1.00 58.69 104 PHE A C 1
ATOM 871 O O . PHE A 1 104 ? 11.664 -7.921 -23.099 1.00 58.69 104 PHE A O 1
ATOM 878 N N . ASN A 1 105 ? 10.881 -9.942 -23.639 1.00 67.12 105 ASN A N 1
ATOM 879 C CA . ASN A 1 105 ? 12.157 -10.698 -23.558 1.00 67.12 105 ASN A CA 1
ATOM 880 C C . ASN A 1 105 ? 13.065 -10.455 -22.324 1.00 67.12 105 ASN A C 1
ATOM 882 O O . ASN A 1 105 ? 14.148 -11.029 -22.253 1.00 67.12 105 ASN A O 1
ATOM 886 N N . LEU A 1 106 ? 12.650 -9.627 -21.370 1.00 65.69 106 LEU A N 1
ATOM 887 C CA . LEU A 1 106 ? 13.362 -9.286 -20.154 1.00 65.69 106 LEU A CA 1
ATOM 888 C C . LEU A 1 106 ? 12.813 -10.157 -19.038 1.00 65.69 106 LEU A C 1
ATOM 890 O O . LEU A 1 106 ? 11.596 -10.329 -18.896 1.00 65.69 106 LEU A O 1
ATOM 894 N N . SER A 1 107 ? 13.721 -10.674 -18.227 1.00 73.88 107 SER A N 1
ATOM 895 C CA . SER A 1 107 ? 13.367 -11.296 -16.963 1.00 73.88 107 SER A CA 1
ATOM 896 C C . SER A 1 107 ? 12.746 -10.268 -16.008 1.00 73.88 107 SER A C 1
ATOM 898 O O . SER A 1 107 ? 12.862 -9.042 -16.157 1.00 73.88 107 SER A O 1
ATOM 900 N N . VAL A 1 108 ? 12.055 -10.783 -14.998 1.00 70.38 108 VAL A N 1
ATOM 901 C CA . VAL A 1 108 ? 11.461 -9.976 -13.930 1.00 70.38 108 VAL A CA 1
ATOM 902 C C . VAL A 1 108 ? 12.550 -9.232 -13.163 1.00 70.38 108 VAL A C 1
ATOM 904 O O . VAL A 1 108 ? 12.407 -8.042 -12.883 1.00 70.38 108 VAL A O 1
ATOM 907 N N . GLU A 1 109 ? 13.662 -9.906 -12.882 1.00 73.31 109 GLU A N 1
ATOM 908 C CA . GLU A 1 109 ? 14.833 -9.349 -12.215 1.00 73.31 109 GLU A CA 1
ATOM 909 C C . GLU A 1 109 ? 15.423 -8.173 -12.997 1.00 73.31 109 GLU A C 1
ATOM 911 O O . GLU A 1 109 ? 15.698 -7.125 -12.414 1.00 73.31 109 GLU A O 1
ATOM 916 N N . GLU A 1 110 ? 15.558 -8.302 -14.319 1.00 73.94 110 GLU A N 1
ATOM 917 C CA . GLU A 1 110 ? 16.046 -7.217 -15.178 1.00 73.94 110 GLU A CA 1
ATOM 918 C C . GLU A 1 110 ? 15.088 -6.025 -15.183 1.00 73.94 110 GLU A C 1
ATOM 920 O O . GLU A 1 110 ? 15.518 -4.878 -15.054 1.00 73.94 110 GLU A O 1
ATOM 925 N N . SER A 1 111 ? 13.782 -6.286 -15.265 1.00 72.88 111 SER A N 1
ATOM 926 C CA . SER A 1 111 ? 12.752 -5.242 -15.241 1.00 72.88 111 SER A CA 1
ATOM 927 C C . SER A 1 111 ? 12.765 -4.459 -13.922 1.00 72.88 111 SER A C 1
ATOM 929 O O . SER A 1 111 ? 12.699 -3.226 -13.916 1.00 72.88 111 SER A O 1
ATOM 931 N N . LEU A 1 112 ? 12.904 -5.165 -12.797 1.00 71.38 112 LEU A N 1
ATOM 932 C CA . LEU A 1 112 ? 13.018 -4.563 -11.469 1.00 71.38 112 LEU A CA 1
ATOM 933 C C . LEU A 1 112 ? 14.316 -3.767 -11.317 1.00 71.38 112 LEU A C 1
ATOM 935 O O . LEU A 1 112 ? 14.282 -2.651 -10.798 1.00 71.38 112 LEU A O 1
ATOM 939 N N . LEU A 1 113 ? 15.440 -4.297 -11.803 1.00 74.81 113 LEU A N 1
ATOM 940 C CA . LEU A 1 113 ? 16.733 -3.619 -11.753 1.00 74.81 113 LEU A CA 1
ATOM 941 C C . LEU A 1 113 ? 16.716 -2.312 -12.557 1.00 74.81 113 LEU A C 1
ATOM 943 O O . LEU A 1 113 ? 17.225 -1.293 -12.090 1.00 74.81 113 LEU A O 1
ATOM 947 N N . ILE A 1 114 ? 16.091 -2.309 -13.739 1.00 74.94 114 ILE A N 1
ATOM 948 C CA . ILE A 1 114 ? 15.921 -1.098 -14.554 1.00 74.94 114 ILE A CA 1
ATOM 949 C C . ILE A 1 114 ? 15.109 -0.052 -13.788 1.00 74.94 114 ILE A C 1
ATOM 951 O O . ILE A 1 114 ? 15.546 1.094 -13.692 1.00 74.94 114 ILE A O 1
ATOM 955 N N . LEU A 1 115 ? 13.967 -0.432 -13.204 1.00 72.25 115 LEU A N 1
ATOM 956 C CA . LEU A 1 115 ? 13.140 0.485 -12.412 1.00 72.25 115 LEU A CA 1
ATOM 957 C C . LEU A 1 115 ? 13.914 1.051 -11.216 1.00 72.25 115 LEU A C 1
ATOM 959 O O . LEU A 1 115 ? 13.923 2.265 -11.006 1.00 72.25 115 LEU A O 1
ATOM 963 N N . GLN A 1 116 ? 14.612 0.198 -10.464 1.00 72.38 116 GLN A N 1
ATOM 964 C CA . GLN A 1 116 ? 15.431 0.617 -9.327 1.00 72.38 116 GLN A CA 1
ATOM 965 C C . GLN A 1 116 ? 16.511 1.619 -9.745 1.00 72.38 116 GLN A C 1
ATOM 967 O O . GLN A 1 116 ? 16.650 2.666 -9.108 1.00 72.38 116 GLN A O 1
ATOM 972 N N . ASN A 1 117 ? 17.229 1.332 -10.833 1.00 73.50 117 ASN A N 1
ATOM 973 C CA . ASN A 1 117 ? 18.273 2.203 -11.369 1.00 73.50 117 ASN A CA 1
ATOM 974 C C . ASN A 1 117 ? 17.709 3.533 -11.878 1.00 73.50 117 ASN A C 1
ATOM 976 O O . ASN A 1 117 ? 18.319 4.578 -11.655 1.00 73.50 117 ASN A O 1
ATOM 980 N N . LEU A 1 118 ? 16.532 3.518 -12.507 1.00 73.19 118 LEU A N 1
ATOM 981 C CA . LEU A 1 118 ? 15.854 4.713 -13.004 1.00 73.19 118 LEU A CA 1
ATOM 982 C C . LEU A 1 118 ? 15.529 5.683 -11.868 1.00 73.19 118 LEU A C 1
ATOM 984 O O . LEU A 1 118 ? 15.899 6.858 -11.903 1.00 73.19 118 LEU A O 1
ATOM 988 N N . PHE A 1 119 ? 14.864 5.176 -10.830 1.00 69.81 119 PHE A N 1
ATOM 989 C CA . PHE A 1 119 ? 14.502 5.988 -9.676 1.00 69.81 119 PHE A CA 1
ATOM 990 C C . PHE A 1 119 ? 15.735 6.412 -8.887 1.00 69.81 119 PHE A C 1
ATOM 992 O O . PHE A 1 119 ? 15.795 7.556 -8.447 1.00 69.81 119 PHE A O 1
ATOM 999 N N . HIS A 1 120 ? 16.748 5.551 -8.764 1.00 71.56 120 HIS A N 1
ATOM 1000 C CA . HIS A 1 120 ? 18.022 5.925 -8.155 1.00 71.56 120 HIS A CA 1
ATOM 1001 C C . HIS A 1 120 ? 18.686 7.095 -8.895 1.00 71.56 120 HIS A C 1
ATOM 1003 O O . HIS A 1 120 ? 19.045 8.094 -8.269 1.00 71.56 120 HIS A O 1
ATOM 1009 N N . TYR A 1 121 ? 18.787 7.009 -10.224 1.00 69.38 121 TYR A N 1
ATOM 1010 C CA . TYR A 1 121 ? 19.362 8.056 -11.063 1.00 69.38 121 TYR A CA 1
ATOM 1011 C C . TYR A 1 121 ? 18.623 9.385 -10.891 1.00 69.38 121 TYR A C 1
ATOM 1013 O O . TYR A 1 121 ? 19.251 10.418 -10.654 1.00 69.38 121 TYR A O 1
ATOM 1021 N N . VAL A 1 122 ? 17.289 9.380 -10.952 1.00 65.50 122 VAL A N 1
ATOM 1022 C CA . VAL A 1 122 ? 16.531 10.628 -10.812 1.00 65.50 122 VAL A CA 1
ATOM 1023 C C . VAL A 1 122 ? 16.609 11.184 -9.396 1.00 65.50 122 VAL A C 1
ATOM 1025 O O . VAL A 1 122 ? 16.838 12.379 -9.242 1.00 65.50 122 VAL A O 1
ATOM 1028 N N . MET A 1 123 ? 16.533 10.348 -8.358 1.00 67.69 123 MET A N 1
ATOM 1029 C CA . MET A 1 123 ? 16.719 10.811 -6.980 1.00 67.69 123 MET A CA 1
ATOM 1030 C C . MET A 1 123 ? 18.091 11.467 -6.785 1.00 67.69 123 MET A C 1
ATOM 1032 O O . MET A 1 123 ? 18.167 12.526 -6.168 1.00 67.69 123 MET A O 1
ATOM 1036 N N . MET A 1 124 ? 19.157 10.909 -7.368 1.00 65.38 124 MET A N 1
ATOM 1037 C CA . MET A 1 124 ? 20.504 11.485 -7.282 1.00 65.38 124 MET A CA 1
ATOM 1038 C C . MET A 1 124 ? 20.680 12.794 -8.048 1.00 65.38 124 MET A C 1
ATOM 1040 O O . MET A 1 124 ? 21.453 13.658 -7.623 1.00 65.38 124 MET A O 1
ATOM 1044 N N . ASN A 1 125 ? 19.951 12.966 -9.149 1.00 60.44 125 ASN A N 1
ATOM 1045 C CA . ASN A 1 125 ? 19.969 14.203 -9.923 1.00 60.44 125 ASN A CA 1
ATOM 1046 C C . ASN A 1 125 ? 19.051 15.286 -9.343 1.00 60.44 125 ASN A C 1
ATOM 1048 O O . ASN A 1 125 ? 19.359 16.468 -9.477 1.00 60.44 125 ASN A O 1
ATOM 1052 N N . CYS A 1 126 ? 17.966 14.907 -8.664 1.00 55.91 126 CYS A N 1
ATOM 1053 C CA . CYS A 1 126 ? 17.034 15.835 -8.023 1.00 55.91 126 CYS A CA 1
ATOM 1054 C C . CYS A 1 126 ? 17.508 16.312 -6.641 1.00 55.91 126 CYS A C 1
ATOM 1056 O O . CYS A 1 126 ? 17.104 17.386 -6.196 1.00 55.91 126 CYS A O 1
ATOM 1058 N N . THR A 1 127 ? 18.374 15.564 -5.951 1.00 57.28 127 THR A N 1
ATOM 1059 C CA . THR A 1 127 ? 19.004 16.037 -4.712 1.00 57.28 127 THR A CA 1
ATOM 1060 C C . THR A 1 127 ? 20.217 16.907 -5.044 1.00 57.28 127 THR A C 1
ATOM 1062 O O . THR A 1 127 ? 21.210 16.416 -5.589 1.00 57.28 127 THR A O 1
ATOM 1065 N N . ASN A 1 128 ? 20.143 18.204 -4.727 1.00 48.66 128 ASN A N 1
ATOM 1066 C CA . ASN A 1 128 ? 21.244 19.158 -4.898 1.00 48.66 128 ASN A CA 1
ATOM 1067 C C . ASN A 1 128 ? 22.583 18.599 -4.376 1.00 48.66 128 ASN A C 1
ATOM 1069 O O . ASN A 1 128 ? 22.633 17.892 -3.370 1.00 48.66 128 ASN A O 1
ATOM 1073 N N . GLN A 1 129 ? 23.680 18.975 -5.046 1.00 44.16 129 GLN A N 1
ATOM 1074 C CA . GLN A 1 129 ? 25.057 18.490 -4.843 1.00 44.16 129 GLN A CA 1
ATOM 1075 C C . GLN A 1 129 ? 25.556 18.434 -3.381 1.00 44.16 129 GLN A C 1
ATOM 1077 O O . GLN A 1 129 ? 26.499 17.699 -3.102 1.00 44.16 129 GLN A O 1
ATOM 1082 N N . HIS A 1 130 ? 24.921 19.141 -2.442 1.00 38.66 130 HIS A N 1
ATOM 1083 C CA . HIS A 1 130 ? 25.319 19.202 -1.034 1.00 38.66 130 HIS A CA 1
ATOM 1084 C C . HIS A 1 130 ? 24.810 18.063 -0.131 1.00 38.66 130 HIS A C 1
ATOM 1086 O O . HIS A 1 130 ? 25.338 17.919 0.968 1.00 38.66 130 HIS A O 1
ATOM 1092 N N . SER A 1 131 ? 23.860 17.221 -0.560 1.00 44.22 131 SER A N 1
ATOM 1093 C CA . SER A 1 131 ? 23.402 16.053 0.230 1.00 44.22 131 SER A CA 1
ATOM 1094 C C . SER A 1 131 ? 23.813 14.693 -0.348 1.00 44.22 131 SER A C 1
ATOM 1096 O O . SER A 1 131 ? 23.473 13.653 0.212 1.00 44.22 131 SER A O 1
ATOM 1098 N N . ARG A 1 132 ? 24.595 14.681 -1.437 1.00 41.78 132 ARG A N 1
ATOM 1099 C CA . ARG A 1 132 ? 25.010 13.462 -2.164 1.00 41.7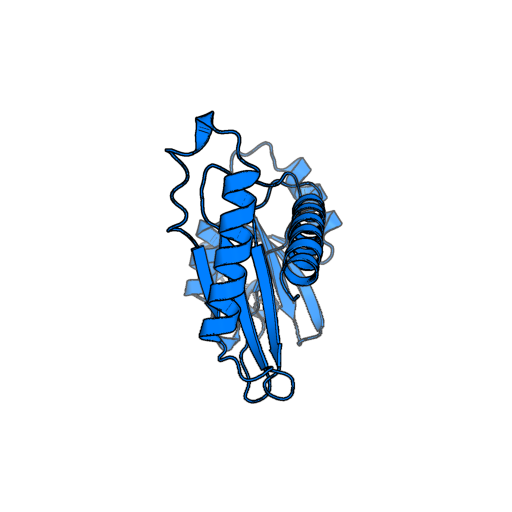8 132 ARG A CA 1
ATOM 1100 C C . ARG A 1 132 ? 25.768 12.433 -1.314 1.00 41.78 132 ARG A C 1
ATOM 1102 O O . ARG A 1 132 ? 25.799 11.266 -1.679 1.00 41.78 132 ARG A O 1
ATOM 1109 N N . ASN A 1 133 ? 26.329 12.837 -0.174 1.00 36.16 133 ASN A N 1
ATOM 1110 C CA . ASN A 1 133 ? 27.184 11.981 0.652 1.00 36.16 133 ASN A CA 1
ATOM 1111 C C . ASN A 1 133 ? 26.455 11.228 1.782 1.00 36.16 133 ASN A C 1
ATOM 1113 O O . ASN A 1 133 ? 27.095 10.441 2.473 1.00 36.16 133 ASN A O 1
ATOM 1117 N N . SER A 1 134 ? 25.151 11.444 2.001 1.00 39.69 134 SER A N 1
ATOM 1118 C CA . SER A 1 134 ? 24.423 10.840 3.138 1.00 39.69 134 SER A CA 1
ATOM 1119 C C . SER A 1 134 ? 23.231 9.962 2.750 1.00 39.69 134 SER A C 1
ATOM 1121 O O . SER A 1 134 ? 22.606 9.349 3.617 1.00 39.69 134 SER A O 1
ATOM 1123 N N . ILE A 1 135 ? 22.922 9.838 1.459 1.00 44.31 135 ILE A N 1
ATOM 1124 C CA . ILE A 1 135 ? 21.778 9.053 0.992 1.00 44.31 135 ILE A CA 1
ATOM 1125 C C . ILE A 1 135 ? 22.272 7.663 0.578 1.00 44.31 135 ILE A C 1
ATOM 1127 O O . ILE A 1 135 ? 22.552 7.398 -0.585 1.00 44.31 135 ILE A O 1
ATOM 1131 N N . SER A 1 136 ? 22.403 6.759 1.552 1.00 41.50 136 SER A N 1
ATOM 1132 C CA . SER A 1 136 ? 22.576 5.332 1.261 1.00 41.50 136 SER A CA 1
ATOM 1133 C C . SER A 1 136 ? 21.261 4.775 0.701 1.00 41.50 136 SER A C 1
ATOM 1135 O O . SER A 1 136 ? 20.243 4.738 1.396 1.00 41.50 136 SER A O 1
ATOM 1137 N N . PHE A 1 137 ? 21.260 4.374 -0.573 1.00 49.31 137 PHE A N 1
ATOM 1138 C CA . PHE A 1 137 ? 20.104 3.770 -1.260 1.00 49.31 137 PHE A CA 1
ATOM 1139 C C . PHE A 1 137 ? 20.051 2.241 -1.132 1.00 49.31 137 PHE A C 1
ATOM 1141 O O . PHE A 1 137 ? 19.210 1.591 -1.751 1.00 49.31 137 PHE A O 1
ATOM 1148 N N . VAL A 1 138 ? 20.908 1.672 -0.279 1.00 49.44 138 VAL A N 1
ATOM 1149 C CA . VAL A 1 138 ? 20.944 0.235 0.046 1.00 49.44 138 VAL A CA 1
ATOM 1150 C C . VAL A 1 138 ? 19.658 -0.223 0.759 1.00 49.44 138 VAL A C 1
ATOM 1152 O O . VAL A 1 138 ? 19.369 -1.409 0.839 1.00 49.44 138 VAL A O 1
ATOM 1155 N N . ASN A 1 139 ? 18.834 0.717 1.224 1.00 55.06 139 ASN A N 1
ATOM 1156 C CA . ASN A 1 139 ? 17.658 0.437 2.035 1.00 55.06 139 ASN A CA 1
ATOM 1157 C C . ASN A 1 139 ? 16.380 0.546 1.188 1.00 55.06 139 ASN A C 1
ATOM 1159 O O . ASN A 1 139 ? 15.679 1.561 1.213 1.00 55.06 139 ASN A O 1
ATOM 1163 N N . HIS A 1 140 ? 16.081 -0.491 0.411 1.00 63.66 140 HIS A N 1
ATOM 1164 C CA . HIS A 1 140 ? 14.762 -0.692 -0.183 1.00 63.66 140 HIS A CA 1
ATOM 1165 C C . HIS A 1 140 ? 14.302 -2.126 0.078 1.00 63.66 140 HIS A C 1
ATOM 1167 O O . HIS A 1 140 ? 15.108 -3.053 0.090 1.00 63.66 140 HIS A O 1
ATOM 1173 N N . PHE A 1 141 ? 13.004 -2.306 0.305 1.00 60.72 141 PHE A N 1
ATOM 1174 C CA . PHE A 1 141 ? 12.405 -3.632 0.394 1.00 60.72 141 PHE A CA 1
ATOM 1175 C C . PHE A 1 141 ? 11.686 -3.929 -0.907 1.00 60.72 141 PHE A C 1
ATOM 1177 O O . PHE A 1 141 ? 10.806 -3.169 -1.312 1.00 60.72 141 PHE A O 1
ATOM 1184 N N . LEU A 1 142 ? 12.062 -5.040 -1.533 1.00 64.38 142 LEU A N 1
ATOM 1185 C CA . LEU A 1 142 ? 11.248 -5.688 -2.543 1.00 64.38 142 LEU A CA 1
ATOM 1186 C C . LEU A 1 142 ? 10.434 -6.772 -1.837 1.00 64.38 142 LEU A C 1
ATOM 1188 O O . LEU A 1 142 ? 10.986 -7.765 -1.365 1.00 64.38 142 LEU A O 1
ATOM 1192 N N . VAL A 1 143 ? 9.130 -6.553 -1.722 1.00 69.19 143 VAL A N 1
ATOM 1193 C CA . VAL A 1 143 ? 8.211 -7.480 -1.066 1.00 69.19 143 VAL A CA 1
ATOM 1194 C C . VAL A 1 143 ? 7.344 -8.119 -2.147 1.00 69.19 143 VAL A C 1
ATOM 1196 O O . VAL A 1 143 ? 6.582 -7.403 -2.798 1.00 69.19 143 VAL A O 1
ATOM 1199 N N . PRO A 1 144 ? 7.436 -9.440 -2.369 1.00 64.69 144 PRO A N 1
ATOM 1200 C CA . PRO A 1 144 ? 6.468 -10.144 -3.202 1.00 64.69 144 PRO A CA 1
ATOM 1201 C C . PRO A 1 144 ? 5.066 -9.945 -2.614 1.00 64.69 144 PRO A C 1
ATOM 1203 O O . PRO A 1 144 ? 4.863 -10.214 -1.430 1.00 64.69 144 PRO A O 1
ATOM 1206 N N . SER A 1 145 ? 4.117 -9.448 -3.407 1.00 67.38 145 SER A N 1
ATOM 1207 C CA . SER A 1 145 ? 2.771 -9.126 -2.915 1.00 67.38 145 SER A CA 1
ATOM 1208 C C . SER A 1 145 ? 1.762 -10.224 -3.258 1.00 67.38 145 SER A C 1
ATOM 1210 O O . SER A 1 145 ? 1.084 -10.727 -2.365 1.00 67.38 145 SER A O 1
ATOM 1212 N N . ALA A 1 146 ? 1.685 -10.628 -4.532 1.00 73.50 146 ALA A N 1
ATOM 1213 C CA . ALA A 1 146 ? 0.720 -11.618 -5.025 1.00 73.50 146 ALA A CA 1
ATOM 1214 C C . ALA A 1 146 ? 1.080 -12.163 -6.425 1.00 73.50 146 ALA A C 1
ATOM 1216 O O . ALA A 1 146 ? 0.280 -12.079 -7.360 1.00 73.50 146 ALA A O 1
ATOM 1217 N N . SER A 1 147 ? 2.296 -12.685 -6.605 1.00 77.81 147 SER A N 1
ATOM 1218 C CA . SER A 1 147 ? 2.689 -13.291 -7.886 1.00 77.81 147 SER A CA 1
ATOM 1219 C C . SER A 1 147 ? 1.863 -14.548 -8.199 1.00 77.81 147 SER A C 1
ATOM 1221 O O . SER A 1 147 ? 1.641 -15.394 -7.334 1.00 77.81 147 SER A O 1
ATOM 1223 N N . THR A 1 148 ? 1.433 -14.674 -9.451 1.00 82.62 148 THR A N 1
ATOM 1224 C CA . THR A 1 148 ? 0.734 -15.823 -10.036 1.00 82.62 148 THR A CA 1
ATOM 1225 C C . THR A 1 148 ? 1.496 -16.322 -11.264 1.00 82.62 148 THR A C 1
ATOM 1227 O O . THR A 1 148 ? 2.456 -15.695 -11.706 1.00 82.62 148 THR A O 1
ATOM 1230 N N . GLU A 1 149 ? 1.041 -17.421 -11.864 1.00 80.44 149 GLU A N 1
ATOM 1231 C CA . GLU A 1 149 ? 1.599 -17.931 -13.128 1.00 80.44 149 GLU A CA 1
ATOM 1232 C C . GLU A 1 149 ? 1.494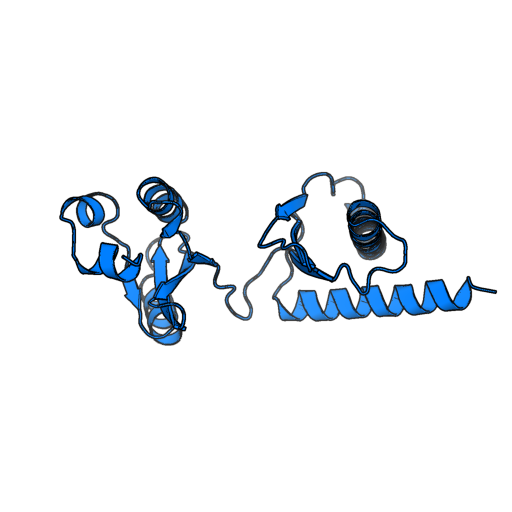 -16.924 -14.289 1.00 80.44 149 GLU A C 1
ATOM 1234 O O . GLU A 1 149 ? 2.263 -16.991 -15.241 1.00 80.44 149 GLU A O 1
ATOM 1239 N N . LEU A 1 150 ? 0.557 -15.972 -14.209 1.00 82.19 150 LEU A N 1
ATOM 1240 C CA . LEU A 1 150 ? 0.285 -14.993 -15.266 1.00 82.19 150 LEU A CA 1
ATOM 1241 C C . LEU A 1 150 ? 0.920 -13.623 -14.997 1.0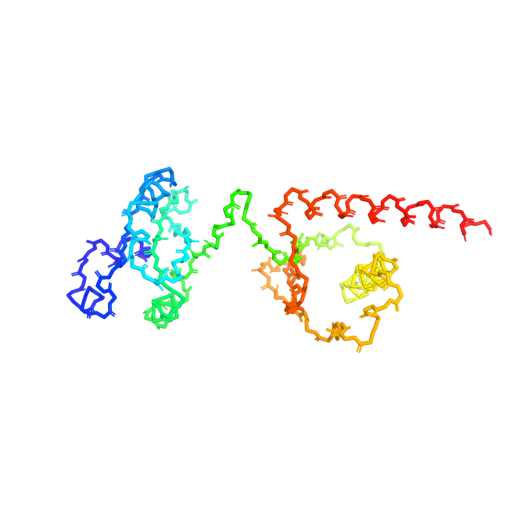0 82.19 150 LEU A C 1
ATOM 1243 O O . LEU A 1 150 ? 1.023 -12.792 -15.904 1.00 82.19 150 LEU A O 1
ATOM 1247 N N . LYS A 1 151 ? 1.298 -13.349 -13.745 1.00 84.69 151 LYS A N 1
ATOM 1248 C CA . LYS A 1 151 ? 1.676 -12.012 -13.288 1.00 84.69 151 LYS A CA 1
ATOM 1249 C C . LYS A 1 151 ? 2.662 -12.094 -12.136 1.00 84.69 151 LYS A C 1
ATOM 1251 O O . LYS A 1 151 ? 2.339 -12.652 -11.095 1.00 84.69 151 LYS A O 1
ATOM 1256 N N . HIS A 1 152 ? 3.802 -11.436 -12.257 1.00 81.06 152 HIS A N 1
ATOM 1257 C CA . HIS A 1 152 ? 4.658 -11.171 -11.110 1.00 81.06 152 HIS A CA 1
ATOM 1258 C C . HIS A 1 152 ? 4.258 -9.842 -10.467 1.00 81.06 152 HIS A C 1
ATOM 1260 O O . HIS A 1 152 ? 4.117 -8.844 -11.171 1.00 81.06 152 HIS A O 1
ATOM 1266 N N . SER A 1 153 ? 4.051 -9.838 -9.149 1.00 82.81 153 SER A N 1
ATOM 1267 C CA . SER A 1 153 ? 3.544 -8.680 -8.404 1.00 82.81 153 SER A CA 1
ATOM 1268 C C . SER A 1 153 ? 4.468 -8.356 -7.236 1.00 82.81 153 SER A C 1
ATOM 1270 O O . SER A 1 153 ? 4.754 -9.222 -6.398 1.00 82.81 153 SER A O 1
ATOM 1272 N N . TYR A 1 154 ? 4.954 -7.118 -7.194 1.00 81.25 154 TYR A N 1
ATOM 1273 C CA . TYR A 1 154 ? 5.920 -6.665 -6.199 1.00 81.25 154 TYR A CA 1
ATOM 1274 C C . TYR A 1 154 ? 5.557 -5.299 -5.643 1.00 81.25 154 TYR A C 1
ATOM 1276 O O . TYR A 1 154 ? 5.228 -4.376 -6.384 1.00 81.25 154 TYR A O 1
ATOM 1284 N N . HIS A 1 155 ? 5.766 -5.142 -4.341 1.00 83.50 155 HIS A N 1
ATOM 1285 C CA . HIS A 1 155 ? 5.838 -3.839 -3.703 1.00 83.50 155 HIS A CA 1
ATOM 1286 C C . HIS A 1 155 ? 7.303 -3.446 -3.515 1.00 83.50 155 HIS A C 1
ATOM 1288 O O . HIS A 1 155 ? 8.080 -4.180 -2.901 1.00 83.50 155 HIS A O 1
ATOM 1294 N N . LEU A 1 156 ? 7.676 -2.271 -4.011 1.00 80.00 156 LEU A N 1
ATOM 1295 C CA . LEU A 1 156 ? 8.977 -1.662 -3.764 1.00 80.00 156 LEU A CA 1
ATOM 1296 C C . LEU A 1 156 ? 8.793 -0.493 -2.802 1.00 80.00 156 LEU A C 1
ATOM 1298 O O . LEU A 1 156 ? 8.133 0.484 -3.140 1.00 80.00 156 LEU A O 1
ATOM 1302 N N . ILE A 1 157 ? 9.390 -0.571 -1.615 1.00 81.00 157 ILE A N 1
ATOM 1303 C CA . ILE A 1 157 ? 9.311 0.491 -0.604 1.00 81.00 157 ILE A CA 1
ATOM 1304 C C . ILE A 1 157 ? 10.720 0.996 -0.311 1.00 81.00 157 ILE A C 1
ATOM 1306 O O . ILE A 1 157 ? 11.564 0.250 0.192 1.00 81.00 157 ILE A O 1
ATOM 1310 N N . TYR A 1 158 ? 10.972 2.275 -0.583 1.00 77.38 158 TYR A N 1
ATOM 1311 C CA . TYR A 1 158 ? 12.238 2.924 -0.258 1.00 77.38 158 TYR A CA 1
ATOM 1312 C C . TYR A 1 158 ? 12.239 3.332 1.213 1.00 77.38 158 TYR A C 1
ATOM 1314 O O . TYR A 1 158 ? 11.364 4.064 1.676 1.00 77.38 158 TYR A O 1
ATOM 1322 N N . THR A 1 159 ? 13.232 2.870 1.968 1.00 70.88 159 THR A N 1
ATOM 1323 C CA . THR A 1 159 ? 13.303 3.080 3.420 1.00 70.88 159 THR A CA 1
ATOM 1324 C C . THR A 1 159 ? 14.390 4.047 3.844 1.00 70.88 159 THR A C 1
ATOM 1326 O O . THR A 1 159 ? 14.678 4.154 5.036 1.00 70.88 159 THR A O 1
ATOM 1329 N N . ASN A 1 160 ? 14.942 4.818 2.902 1.00 67.50 160 ASN A N 1
ATOM 1330 C CA . ASN A 1 160 ? 15.821 5.920 3.252 1.00 67.50 160 ASN A CA 1
ATOM 1331 C C . ASN A 1 160 ? 15.091 6.895 4.192 1.00 67.50 160 ASN A C 1
ATOM 1333 O O . ASN A 1 160 ? 14.067 7.482 3.848 1.00 67.50 160 ASN A O 1
ATOM 1337 N N . THR A 1 161 ? 15.623 7.041 5.402 1.00 57.38 161 THR A N 1
ATOM 1338 C CA . THR A 1 161 ? 14.979 7.757 6.506 1.00 57.38 161 THR A CA 1
ATOM 1339 C C . THR A 1 161 ? 14.944 9.270 6.317 1.00 57.38 161 THR A C 1
ATOM 1341 O O . THR A 1 161 ? 14.190 9.939 7.018 1.00 57.38 161 THR A O 1
ATOM 1344 N N . PHE A 1 162 ? 15.731 9.814 5.386 1.00 63.94 162 PHE A N 1
ATOM 1345 C CA . PHE A 1 162 ? 15.912 11.257 5.222 1.00 63.94 162 PHE A CA 1
ATOM 1346 C C . PHE A 1 162 ? 15.015 11.878 4.150 1.00 63.94 162 PHE A C 1
ATOM 1348 O O . PHE A 1 162 ? 14.962 13.100 4.044 1.00 63.94 162 PHE A O 1
ATOM 1355 N N . ILE A 1 163 ? 14.301 11.065 3.366 1.00 70.38 163 ILE A N 1
ATOM 1356 C CA . ILE A 1 163 ? 13.434 11.555 2.292 1.00 70.38 163 ILE A CA 1
ATOM 1357 C C . ILE A 1 163 ? 12.011 11.074 2.543 1.00 70.38 163 ILE A C 1
ATOM 1359 O O . ILE A 1 163 ? 11.722 9.879 2.491 1.00 70.38 163 ILE A O 1
ATOM 1363 N N . ARG A 1 164 ? 11.109 12.026 2.783 1.00 77.62 164 ARG A N 1
ATOM 1364 C CA . ARG A 1 164 ? 9.664 11.798 2.777 1.00 77.62 164 ARG A CA 1
ATOM 1365 C C . ARG A 1 164 ? 9.019 12.725 1.764 1.00 77.62 164 ARG A C 1
ATOM 1367 O O . ARG A 1 164 ? 9.391 13.889 1.663 1.00 77.62 164 ARG A O 1
ATOM 1374 N N . PHE A 1 165 ? 8.053 12.194 1.036 1.00 83.06 165 PHE A N 1
ATOM 1375 C CA . PHE A 1 165 ? 7.188 12.973 0.167 1.00 83.06 165 PHE A CA 1
ATOM 1376 C C . PHE A 1 165 ? 6.050 13.530 1.006 1.00 83.06 165 PHE A C 1
ATOM 1378 O O . PHE A 1 165 ? 5.552 12.833 1.883 1.00 83.06 165 PHE A O 1
ATOM 1385 N N . GLU A 1 166 ? 5.626 14.762 0.738 1.00 84.12 166 GLU A N 1
ATOM 1386 C CA . GLU A 1 166 ? 4.544 15.419 1.485 1.00 84.12 166 GLU A CA 1
ATOM 1387 C C . GLU A 1 166 ? 3.230 14.632 1.426 1.00 84.12 166 GLU A C 1
ATOM 1389 O O . GLU A 1 166 ? 2.452 14.634 2.377 1.00 84.12 166 GLU A O 1
ATOM 1394 N N . SER A 1 167 ? 2.986 13.941 0.309 1.00 87.31 167 SER A N 1
ATOM 1395 C CA . SER A 1 167 ? 1.789 13.139 0.090 1.00 87.31 167 SER A CA 1
ATOM 1396 C C . SER A 1 167 ? 1.989 12.095 -1.013 1.00 87.31 167 SER A C 1
ATOM 1398 O O . SER A 1 167 ? 2.929 12.167 -1.809 1.00 87.31 167 SER A O 1
ATOM 1400 N N . GLN A 1 168 ? 1.036 11.167 -1.118 1.00 87.75 168 GLN A N 1
ATOM 1401 C CA . GLN A 1 168 ? 0.952 10.205 -2.224 1.00 87.75 168 GLN A CA 1
ATOM 1402 C C . GLN A 1 168 ? 0.806 10.901 -3.588 1.00 87.75 168 GLN A C 1
ATOM 1404 O O . GLN A 1 168 ? 1.330 10.429 -4.593 1.00 87.75 168 GLN A O 1
ATOM 1409 N N . GLN A 1 169 ? 0.126 12.052 -3.633 1.00 87.44 169 GLN A N 1
ATOM 1410 C CA . GLN A 1 169 ? -0.020 12.835 -4.861 1.00 87.44 169 GLN A CA 1
ATOM 1411 C C . GLN A 1 169 ? 1.330 13.389 -5.328 1.00 87.44 169 GLN A C 1
ATOM 1413 O O . GLN A 1 169 ? 1.626 13.373 -6.523 1.00 87.44 169 GLN A O 1
ATOM 1418 N N . THR A 1 170 ? 2.172 13.820 -4.388 1.00 85.19 170 THR A N 1
ATOM 1419 C CA . THR A 1 170 ? 3.535 14.279 -4.675 1.00 85.19 170 THR A CA 1
ATOM 1420 C C . THR A 1 170 ? 4.397 13.140 -5.224 1.00 85.19 170 THR A C 1
ATOM 1422 O O . THR A 1 170 ? 5.154 13.359 -6.167 1.00 85.19 170 THR A O 1
ATOM 1425 N N . ILE A 1 171 ? 4.248 11.914 -4.697 1.00 84.56 171 ILE A N 1
ATOM 1426 C CA . ILE A 1 171 ? 4.908 10.716 -5.251 1.00 84.56 171 ILE A CA 1
ATOM 1427 C C . ILE A 1 171 ? 4.495 10.512 -6.707 1.00 84.56 171 ILE A C 1
ATOM 1429 O O . ILE A 1 171 ? 5.359 10.406 -7.570 1.00 84.56 171 ILE A O 1
ATOM 1433 N N . PHE A 1 172 ? 3.192 10.522 -7.000 1.00 85.56 172 PHE A N 1
ATOM 1434 C CA . PHE A 1 172 ? 2.695 10.350 -8.366 1.00 85.56 172 PHE A CA 1
ATOM 1435 C C . PHE A 1 172 ? 3.272 11.398 -9.328 1.00 85.56 172 PHE A C 1
ATOM 1437 O O . PHE A 1 172 ? 3.774 11.052 -10.396 1.00 85.56 172 PHE A O 1
ATOM 1444 N N . GLN A 1 173 ? 3.248 12.677 -8.945 1.00 84.81 173 GLN A N 1
ATOM 1445 C CA . GLN A 1 173 ? 3.803 13.763 -9.760 1.00 84.81 173 GLN A CA 1
ATOM 1446 C C . GLN A 1 173 ? 5.303 13.582 -10.009 1.00 84.81 173 GLN A C 1
ATOM 1448 O O . GLN A 1 173 ? 5.759 13.723 -11.145 1.00 84.81 173 GLN A O 1
ATOM 1453 N N . PHE A 1 174 ? 6.057 13.224 -8.968 1.00 82.75 174 PHE A N 1
ATOM 1454 C CA . PHE A 1 174 ? 7.479 12.921 -9.075 1.00 82.75 174 PHE A CA 1
ATOM 1455 C C . PHE A 1 174 ? 7.735 11.750 -10.031 1.00 82.75 174 PHE A C 1
ATOM 1457 O O . PHE A 1 174 ? 8.557 11.865 -10.937 1.00 82.75 174 PHE A O 1
ATOM 1464 N N . THR A 1 175 ? 6.992 10.651 -9.894 1.00 80.69 175 THR A N 1
ATOM 1465 C CA . THR A 1 175 ? 7.093 9.483 -10.775 1.00 80.69 175 THR A CA 1
ATOM 1466 C C . THR A 1 175 ? 6.785 9.831 -12.228 1.00 80.69 175 THR A C 1
ATOM 1468 O O . THR A 1 175 ? 7.528 9.429 -13.119 1.00 80.69 175 THR A O 1
ATOM 1471 N N . MET A 1 176 ? 5.739 10.614 -12.492 1.00 83.31 176 MET A N 1
ATOM 1472 C CA . MET A 1 176 ? 5.414 11.039 -13.856 1.00 83.31 176 MET A CA 1
ATOM 1473 C C . MET A 1 176 ? 6.507 11.928 -14.453 1.00 83.31 176 MET A C 1
ATOM 1475 O O . MET A 1 176 ? 6.866 11.763 -15.617 1.00 83.31 176 MET A O 1
ATOM 1479 N N . MET A 1 177 ? 7.077 12.836 -13.659 1.00 81.06 177 MET A N 1
ATOM 1480 C CA . MET A 1 177 ? 8.212 13.656 -14.079 1.00 81.06 177 MET A CA 1
ATOM 1481 C C . MET A 1 177 ? 9.429 12.790 -14.440 1.00 81.06 177 MET A C 1
ATOM 1483 O O . MET A 1 177 ? 10.022 12.996 -15.498 1.00 81.06 177 MET A O 1
ATOM 1487 N N . VAL A 1 178 ? 9.767 11.805 -13.597 1.00 76.56 178 VAL A N 1
ATOM 1488 C CA . VAL A 1 178 ? 10.844 10.825 -13.834 1.00 76.56 178 VAL A CA 1
ATOM 1489 C C . VAL A 1 178 ? 10.622 10.101 -15.160 1.00 76.56 178 VAL A C 1
ATOM 1491 O O . VAL A 1 178 ? 11.476 10.146 -16.041 1.00 76.56 178 VAL A O 1
ATOM 1494 N N . LEU A 1 179 ? 9.457 9.473 -15.328 1.00 77.75 179 LEU A N 1
ATOM 1495 C CA . LEU A 1 179 ? 9.151 8.661 -16.505 1.00 77.75 179 LEU A CA 1
ATOM 1496 C C . LEU A 1 179 ? 9.146 9.491 -17.793 1.00 77.75 179 LEU A C 1
A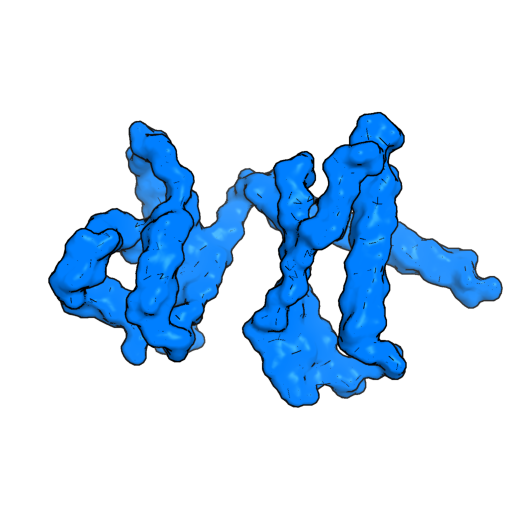TOM 1498 O O . LEU A 1 179 ? 9.653 9.030 -18.815 1.00 77.75 179 LEU A O 1
ATOM 1502 N N . ASN A 1 180 ? 8.646 10.729 -17.742 1.00 77.19 180 ASN A N 1
ATOM 1503 C CA . ASN A 1 180 ? 8.687 11.649 -18.878 1.00 77.19 180 ASN A CA 1
ATOM 1504 C C . ASN A 1 180 ? 10.122 12.055 -19.234 1.00 77.19 180 ASN A C 1
ATOM 1506 O O . ASN A 1 180 ? 10.481 12.099 -20.407 1.00 77.19 180 ASN A O 1
ATOM 1510 N N . HIS A 1 181 ? 10.974 12.323 -18.244 1.00 70.88 181 HIS A N 1
ATOM 1511 C CA . HIS A 1 181 ? 12.378 12.630 -18.512 1.00 70.88 181 HIS A CA 1
ATOM 1512 C C . HIS A 1 181 ? 13.094 11.447 -19.180 1.00 70.88 181 HIS A C 1
ATOM 1514 O O . HIS A 1 181 ? 13.847 11.618 -20.140 1.00 70.88 181 HIS A O 1
ATOM 1520 N N . CYS A 1 182 ? 12.809 10.232 -18.719 1.00 67.56 182 CYS A N 1
ATOM 1521 C CA . CYS A 1 182 ? 13.421 9.018 -19.239 1.00 67.56 182 CYS A CA 1
ATOM 1522 C C . CYS A 1 182 ? 12.909 8.637 -20.632 1.00 67.56 182 CYS A C 1
ATOM 1524 O O . CYS A 1 182 ? 13.704 8.191 -21.454 1.00 67.56 182 CYS A O 1
ATOM 1526 N N . SER A 1 183 ? 11.629 8.860 -20.943 1.00 66.75 183 SER A N 1
ATOM 1527 C CA . SER A 1 183 ? 11.111 8.639 -22.299 1.00 66.75 183 SER A CA 1
ATOM 1528 C C . SER A 1 183 ? 11.775 9.578 -23.310 1.00 66.75 183 SER A C 1
ATOM 1530 O O . SER A 1 183 ? 12.171 9.132 -24.386 1.00 66.75 183 SER A O 1
ATOM 1532 N N . HIS A 1 184 ? 12.015 10.840 -22.944 1.00 60.00 184 HIS A N 1
ATOM 1533 C CA . HIS A 1 184 ? 12.792 11.766 -23.769 1.00 60.00 184 HIS A CA 1
ATOM 1534 C C . HIS A 1 184 ? 14.263 11.349 -23.911 1.00 60.00 184 HIS A C 1
ATOM 1536 O O . HIS A 1 184 ? 14.833 11.488 -24.994 1.00 60.00 184 HIS A O 1
ATOM 1542 N N . PHE A 1 185 ? 14.880 10.807 -22.858 1.00 54.81 185 PHE A N 1
ATOM 1543 C CA . PHE A 1 185 ? 16.259 10.314 -22.910 1.00 54.81 185 PHE A CA 1
ATOM 1544 C C . PHE A 1 185 ? 16.402 9.093 -23.831 1.00 54.81 185 PHE A C 1
ATOM 1546 O O . PHE A 1 185 ? 17.281 9.072 -24.689 1.00 54.81 185 PHE A O 1
ATOM 1553 N N . ILE A 1 186 ? 15.494 8.118 -23.719 1.00 54.22 186 ILE A N 1
ATOM 1554 C CA . ILE A 1 186 ? 15.471 6.923 -24.573 1.00 54.22 186 ILE A CA 1
ATOM 1555 C C . ILE A 1 186 ? 15.241 7.327 -26.032 1.00 54.22 186 ILE A C 1
ATOM 1557 O O . ILE A 1 186 ? 16.013 6.931 -26.900 1.00 54.22 186 ILE A O 1
ATOM 1561 N N . LEU A 1 187 ? 14.252 8.179 -26.316 1.00 45.84 187 LEU A N 1
ATOM 1562 C CA . LEU A 1 187 ? 13.953 8.612 -27.687 1.00 45.84 187 LEU A CA 1
ATOM 1563 C C . LEU A 1 187 ? 15.074 9.452 -28.323 1.00 45.84 187 LEU A C 1
ATOM 1565 O O . LEU A 1 187 ? 15.238 9.413 -29.537 1.00 45.84 187 LEU A O 1
ATOM 1569 N N . SER A 1 188 ? 15.854 10.190 -27.530 1.00 43.44 188 SER A N 1
ATOM 1570 C CA . SER A 1 188 ? 16.980 10.995 -28.036 1.00 43.44 188 SER A CA 1
ATOM 1571 C C . SER A 1 188 ? 18.273 10.204 -28.259 1.00 43.44 188 SER A C 1
ATOM 1573 O O . SER A 1 188 ? 19.140 10.683 -28.983 1.00 43.44 188 SER A O 1
ATOM 1575 N N . HIS A 1 189 ? 18.396 9.006 -27.680 1.00 41.69 189 HIS A N 1
ATOM 1576 C CA . HIS A 1 189 ? 19.587 8.147 -27.781 1.00 41.69 189 HIS A CA 1
ATOM 1577 C C . HIS A 1 189 ? 19.318 6.816 -28.511 1.00 41.69 189 HIS A C 1
ATOM 1579 O O . HIS A 1 189 ? 20.173 5.937 -28.511 1.00 41.69 189 HIS A O 1
ATOM 1585 N N . SER A 1 190 ? 18.147 6.666 -29.142 1.00 41.94 190 SER A N 1
ATOM 1586 C CA . SER A 1 190 ? 17.784 5.509 -29.983 1.00 41.94 190 SER A CA 1
ATOM 1587 C C . SER A 1 190 ? 18.072 5.726 -31.481 1.00 41.94 190 SER A C 1
ATOM 1589 O O . SER A 1 190 ? 17.444 5.077 -32.317 1.00 41.94 190 SER A O 1
ATOM 1591 N N . CYS A 1 191 ? 18.977 6.650 -31.821 1.00 34.81 191 CYS A N 1
ATOM 1592 C CA . CYS A 1 191 ? 19.420 6.923 -33.193 1.00 34.81 191 CYS A CA 1
ATOM 1593 C C . CYS A 1 191 ? 20.794 6.308 -33.459 1.00 34.81 191 CYS A C 1
ATOM 1595 O O . CYS A 1 191 ? 21.714 6.586 -32.656 1.00 34.81 191 CYS A O 1
#

Sequence (191 aa):
MSVVEILSQGTHYIHQIIPAIKIYYKLNNLLKNMLTTHNNEQDLIVVTAEYNNQKRYFLSLTFDELLKLLHFLEPSHRTLYEVLCQNTPCKLYFDFDIYVEKSFNLSVEESLLILQNLFHYVMMNCTNQHSRNSISFVNHFLVPSASTELKHSYHLIYTNTFIRFESQQTIFQFTMMVLNHCSHFILSHSC

Foldseek 3Di:
DAPCCVVVVCPVVLCVVFVPKDKAQDPVVVVVVCVVPVVDPADWFWKWTDDPNPGIIIIIGGPVSVVVSVVPDDPVRPRMGGDFDFQAWAFQKDKDKDFPVPDDPDDPVRVVVVVLVLVVVLVCVPDPPPCNPPFDQPAWDWDFDDDDPGIGITMITGDRPPDIDSGPVSSVVSVVVSVVVVVVVCVVPVD

Secondary structure (DSSP, 8-state):
--HHHHHHTT-HHHHHH-TT-EEESSHHHHHHHHHHHTTS---EEEEEEEETTTEEEEEEEEHHHHHHHHHHS-GGG--EEE---TT--B--EEEEEEEGGG--S--HHHHHHHHHHHHHHHHHHHS-TTSTTT--TT-EEEEE---BTTEEEEEEEE--TT--BS-HHHHHHHHHHHHHHHHHHHHHH--

pLDDT: mean 72.62, std 13.34, range [34.81, 89.81]

Radius of gyration: 20.4 Å; chains: 1; bounding box: 44×37×61 Å